Protein AF-0000000068118221 (afdb_homodimer)

InterPro domains:
  IPR002557 Chitin binding domain [PF01607] (29-78)
  IPR002557 Chitin binding domain [PF01607] (111-169)
  IPR002557 Chitin binding domain [PS50940] (22-83)
  IPR002557 Chitin binding domain [PS50940] (108-171)
  IPR002557 Chitin binding domain [SM00494] (23-83)
  IPR002557 Chitin binding domain [SM00494] (109-171)
  IPR036508 Chitin binding domain superfamily [SSF57625] (24-82)

Secondary structure (DSSP, 8-state):
------------PPP--TT-EEEEESEEEEE-SSBTTEEEEEEE-TTT--EEEEEEE-STT-EEETTTTEEE-GGG-S----SBPP------SS-TT-PPPPBPPTTTT--SSSEEEES-TT-SEESEEEEEEE-TTS-EEEEEEEPPTTEEEETTTTEEEEGGGGTTS-B-SS--TT-TTSPBPSSSB--/------------PPP--TT-EEEEESEEEEE-SSBTTEEEEEEE-TTT--EEEEEEE-STT-EEETTTTEEE-GGG-S----SBPP------SS-TT-PPPPBPPTTTT--SSSEEEES-TT-SEESEEEEEEE-TTS-EEEEEEEPPTTEEEETTTTEEEEGGGGTTSPBPSS--TT-TTSPBPSSSB--

Foldseek 3Di:
DPPPPPPPPCPDDDDDDPPDDDDDPQDFWDADPAAFQKIWHWYADPPPRDIFIAMAGEPDQFGADPVVRFTDRPVPDPDDDPHHHDDPPPPPPDDPPDFDHHYAYGPQFDDPDAAKAANHPVWQKEQKTWGWDADPVRDIGIAIAGEPPQWIQGRVVSATEGCVVVVPTGYDPHDCPPVPSHHYDDDRHDD/DDDPPPPPPPPDDDDDDPVDDDDDPQDFWDADPAAFQKIWHWYADPPPRDIFIAMAGEPDQFGADPVVRFTDRPVPDPDDDPHHHDDPPPPPPDDPPDFDHHYAYGPQFDDPDAAKAANHPVWQKEQKTWGWDADPVGDIGIAIAGEPPQWIQGRVVSATEGCVVVVPTGYDPHDCPPVPSHHYDDDRHDD

pLDDT: mean 81.64, std 17.5, range [23.5, 97.56]

Solvent-accessible surface area (backbone atoms only — not comparable to full-atom values): 22081 Å² total; per-residue (Å²): 136,87,80,75,81,75,69,77,73,78,69,83,69,76,88,67,58,93,84,31,43,72,42,64,34,51,34,50,75,36,59,38,76,53,25,31,22,28,30,28,33,21,46,60,39,88,71,76,61,42,48,29,42,36,60,37,30,38,47,96,77,14,26,51,35,62,93,73,44,32,45,36,53,62,88,74,44,88,68,75,67,90,42,43,73,70,65,81,69,79,72,67,82,80,50,95,77,62,68,71,76,40,68,46,59,56,75,25,58,62,55,91,57,76,45,61,41,61,31,47,79,90,31,42,24,27,46,46,29,24,42,18,40,65,43,98,87,65,45,73,39,37,38,67,30,23,34,47,90,71,26,22,27,28,61,87,79,54,33,19,32,48,44,83,79,52,71,86,48,49,58,55,87,64,73,69,77,87,50,78,44,44,50,66,45,82,74,62,54,62,126,137,88,85,75,81,77,71,75,72,79,70,82,69,75,88,67,57,94,84,30,43,72,42,64,34,49,34,49,72,36,58,37,77,54,26,31,22,26,31,28,34,22,47,60,40,89,73,76,61,42,48,28,41,38,61,35,29,37,46,96,77,15,25,50,36,63,93,73,43,30,43,36,52,62,87,76,43,89,67,74,67,90,44,43,74,70,67,81,66,79,74,66,80,82,49,94,77,63,68,70,76,41,68,45,60,57,74,23,59,63,56,91,55,76,44,62,43,63,33,47,78,89,30,42,24,27,47,45,26,22,42,18,40,66,43,98,87,66,45,74,38,38,41,68,30,23,34,47,91,71,27,22,27,29,62,85,80,54,31,20,33,47,43,83,79,52,69,86,48,49,59,54,89,63,74,69,76,87,50,78,46,43,51,67,45,82,74,62,52,61,125

Sequence (382 aa):
METSTEGNTDGNCPNTEDDQHLFVCPTSFRRHPKYCNIFYQCTEDDETHEIKIATFNCPNNTIYDESQTKCVEQDKTNIECDGEISSRRRLKHLSLNYKDPIIVTRDNQSCSSEGHMPFEKNSECSPAFLKCEKSKNGRLRGIVHQCPQNYVYWSISRRCERVERVRDCKRTTNNWNGRWEIPIDRHNVAWMETSTEGNTDGNCPNTEDDQHLFVCPTSFRRHPKYCNIFYQCTEDDETHEIKIATFNCPNNTIYDESQTKCVEQDKTNIECDGEISSRRRLKHLSLNYKDPIIVTRDNQSCSSEGHMPFEKNSECSPAFLKCEKSKNGRLRGIVHQCPQNYVYWSISRRCERVERVRDCKRTTNNWNGRWEIPIDRHNVAW

Structure (mmCIF, N/CA/C/O backbone):
data_AF-0000000068118221-model_v1
#
loop_
_entity.id
_entity.type
_entity.pdbx_description
1 polymer 'Chitin-binding type-2 domain-containing protein'
#
loop_
_atom_site.group_PDB
_atom_site.id
_atom_site.type_symbol
_atom_site.label_atom_id
_atom_site.label_alt_id
_atom_site.label_comp_id
_atom_site.label_asym_id
_atom_site.label_entity_id
_atom_site.label_seq_id
_atom_site.pdbx_PDB_ins_code
_atom_site.Cartn_x
_atom_site.Cartn_y
_atom_site.Cartn_z
_atom_site.occupancy
_atom_site.B_iso_or_equiv
_atom_site.auth_seq_id
_atom_site.auth_comp_id
_atom_site.auth_asym_id
_atom_site.auth_atom_id
_atom_site.pdbx_PDB_model_num
ATOM 1 N N . MET A 1 1 ? 34.844 7.039 30.438 1 23.5 1 MET A N 1
ATOM 2 C CA . MET A 1 1 ? 34.031 5.863 30.203 1 23.5 1 MET A CA 1
ATOM 3 C C . MET A 1 1 ? 33.25 5.984 28.891 1 23.5 1 MET A C 1
ATOM 5 O O . MET A 1 1 ? 32.312 6.754 28.781 1 23.5 1 MET A O 1
ATOM 9 N N . GLU A 1 2 ? 33.906 5.805 27.625 1 24.81 2 GLU A N 1
ATOM 10 C CA . GLU A 1 2 ? 33.594 6.191 26.25 1 24.81 2 GLU A CA 1
ATOM 11 C C . GLU A 1 2 ? 32.5 5.305 25.656 1 24.81 2 GLU A C 1
ATOM 13 O O . GLU A 1 2 ? 32.656 4.082 25.594 1 24.81 2 GLU A O 1
ATOM 18 N N . THR A 1 3 ? 31.141 5.574 25.922 1 25.41 3 THR A N 1
ATOM 19 C CA . THR A 1 3 ? 29.969 4.766 25.656 1 25.41 3 THR A CA 1
ATOM 20 C C . THR A 1 3 ? 29.766 4.562 24.156 1 25.41 3 THR A C 1
ATOM 22 O O . THR A 1 3 ? 29.531 5.52 23.422 1 25.41 3 THR A O 1
ATOM 25 N N . SER A 1 4 ? 30.469 3.605 23.547 1 25.72 4 SER A N 1
ATOM 26 C CA . SER A 1 4 ? 30.422 3.182 22.156 1 25.72 4 SER A CA 1
ATOM 27 C C . SER A 1 4 ? 29.031 2.711 21.766 1 25.72 4 SER A C 1
ATOM 29 O O . SER A 1 4 ? 28.562 1.681 22.25 1 25.72 4 SER A O 1
ATOM 31 N N . THR A 1 5 ? 28.047 3.617 21.562 1 26.52 5 THR A N 1
ATOM 32 C CA . THR A 1 5 ? 26.688 3.295 21.156 1 26.52 5 THR A CA 1
ATOM 33 C C . THR A 1 5 ? 26.672 2.469 19.875 1 26.52 5 THR A C 1
ATOM 35 O O . THR A 1 5 ? 27.047 2.965 18.812 1 26.52 5 THR A O 1
ATOM 38 N N . GLU A 1 6 ? 27 1.18 19.922 1 28.44 6 GLU A N 1
ATOM 39 C CA . GLU A 1 6 ? 27.078 0.139 18.891 1 28.44 6 GLU A CA 1
ATOM 40 C C . GLU A 1 6 ? 25.719 -0.083 18.234 1 28.44 6 GLU A C 1
ATOM 42 O O . GLU A 1 6 ? 25.078 -1.115 18.453 1 28.44 6 GLU A O 1
ATOM 47 N N . GLY A 1 7 ? 24.75 0.807 18.297 1 27.56 7 GLY A N 1
ATOM 48 C CA . GLY A 1 7 ? 23.422 0.307 17.938 1 27.56 7 GLY A CA 1
ATOM 49 C C . GLY A 1 7 ? 23.328 -0.114 16.484 1 27.56 7 GLY A C 1
ATOM 50 O O . GLY A 1 7 ? 22.25 -0.396 15.977 1 27.56 7 GLY A O 1
ATOM 51 N N . ASN A 1 8 ? 24.219 0.254 15.57 1 31.12 8 ASN A N 1
ATOM 52 C CA . ASN A 1 8 ? 23.875 0.129 14.156 1 31.12 8 ASN A CA 1
ATOM 53 C C . ASN A 1 8 ? 23.703 -1.331 13.75 1 31.12 8 ASN A C 1
ATOM 55 O O . ASN A 1 8 ? 24.688 -2.064 13.617 1 31.12 8 ASN A O 1
ATOM 59 N N . THR A 1 9 ? 22.953 -2.178 14.43 1 34.59 9 THR A N 1
ATOM 60 C CA . THR A 1 9 ? 22.844 -3.545 13.938 1 34.59 9 THR A CA 1
ATOM 61 C C . THR A 1 9 ? 22.781 -3.561 12.406 1 34.59 9 THR A C 1
ATOM 63 O O . THR A 1 9 ? 22.062 -2.768 11.805 1 34.59 9 THR A O 1
ATOM 66 N N . ASP A 1 10 ? 23.75 -3.775 11.648 1 39.59 10 ASP A N 1
ATOM 67 C CA . ASP A 1 10 ? 24.078 -4.004 10.242 1 39.59 10 ASP A CA 1
ATOM 68 C C . ASP A 1 10 ? 22.953 -4.734 9.523 1 39.59 10 ASP A C 1
ATOM 70 O O . ASP A 1 10 ? 22.953 -5.961 9.43 1 39.59 10 ASP A O 1
ATOM 74 N N . GLY A 1 11 ? 21.719 -4.777 9.883 1 49.69 11 GLY A N 1
ATOM 75 C CA . GLY A 1 11 ? 20.719 -5.582 9.203 1 49.69 11 GLY A CA 1
ATOM 76 C C . GLY A 1 11 ? 20.797 -5.488 7.688 1 49.69 11 GLY A C 1
ATOM 77 O O . GLY A 1 11 ? 21.406 -4.559 7.152 1 49.69 11 GLY A O 1
ATOM 78 N N . ASN A 1 12 ? 20.906 -6.66 6.855 1 66.38 12 ASN A N 1
ATOM 79 C CA . ASN A 1 12 ? 21.156 -6.855 5.43 1 66.38 12 ASN A CA 1
ATOM 80 C C . ASN A 1 12 ? 20.234 -5.984 4.578 1 66.38 12 ASN A C 1
ATOM 82 O O . ASN A 1 12 ? 19.016 -6.109 4.652 1 66.38 12 ASN A O 1
ATOM 86 N N . CYS A 1 13 ? 20.75 -4.809 4.281 1 85.81 13 CYS A N 1
ATOM 87 C CA . CYS A 1 13 ? 20.047 -3.992 3.295 1 85.81 13 CYS A CA 1
ATOM 88 C C . CYS A 1 13 ? 19.703 -4.809 2.059 1 85.81 13 CYS A C 1
ATOM 90 O O . CYS A 1 13 ? 20.578 -5.391 1.423 1 85.81 13 CYS A O 1
ATOM 92 N N . PRO A 1 14 ? 18.453 -4.809 1.865 1 90.5 14 PRO A N 1
ATOM 93 C CA . PRO A 1 14 ? 18.078 -5.594 0.687 1 90.5 14 PRO A CA 1
ATOM 94 C C . PRO A 1 14 ? 18.703 -5.066 -0.599 1 90.5 14 PRO A C 1
ATOM 96 O O . PRO A 1 14 ? 18.938 -3.859 -0.731 1 90.5 14 PRO A O 1
ATOM 99 N N . ASN A 1 15 ? 19.016 -6.008 -1.414 1 87.81 15 ASN A N 1
ATOM 100 C CA . ASN A 1 15 ? 19.516 -5.617 -2.725 1 87.81 15 ASN A CA 1
ATOM 101 C C . ASN A 1 15 ? 18.438 -4.961 -3.574 1 87.81 15 ASN A C 1
ATOM 103 O O . ASN A 1 15 ? 17.281 -5.395 -3.557 1 87.81 15 ASN A O 1
ATOM 107 N N . THR A 1 16 ? 18.828 -3.865 -4.219 1 90.38 16 THR A N 1
ATOM 108 C CA . THR A 1 16 ? 17.891 -3.18 -5.105 1 90.38 16 THR A CA 1
ATOM 109 C C . THR A 1 16 ? 18.484 -3.006 -6.496 1 90.38 16 THR A C 1
ATOM 111 O O . THR A 1 16 ? 19.703 -2.893 -6.641 1 90.38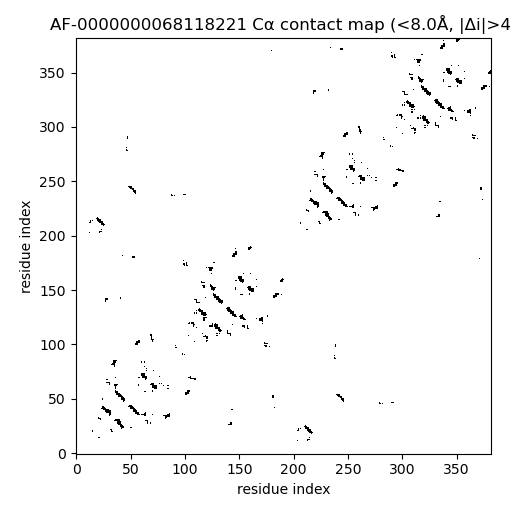 16 THR A O 1
ATOM 114 N N . GLU A 1 17 ? 17.625 -3.143 -7.477 1 87.88 17 GLU A N 1
ATOM 115 C CA . GLU A 1 17 ? 18 -2.709 -8.82 1 87.88 17 GLU A CA 1
ATOM 116 C C . GLU A 1 17 ? 17.922 -1.191 -8.953 1 87.88 17 GLU A C 1
ATOM 118 O O . GLU A 1 17 ? 17.406 -0.51 -8.055 1 87.88 17 GLU A O 1
ATOM 123 N N . ASP A 1 18 ? 18.359 -0.646 -10.078 1 84.38 18 ASP A N 1
ATOM 124 C CA . ASP A 1 18 ? 18.484 0.794 -10.289 1 84.38 18 ASP A CA 1
ATOM 125 C C . ASP A 1 18 ? 17.125 1.477 -10.18 1 84.38 18 ASP A C 1
ATOM 127 O O . ASP A 1 18 ? 17.031 2.627 -9.75 1 84.38 18 ASP A O 1
ATOM 131 N N . ASP A 1 19 ? 16.125 0.812 -10.578 1 86.81 19 ASP A N 1
ATOM 132 C CA . ASP A 1 19 ? 14.797 1.432 -10.602 1 86.81 19 ASP A CA 1
ATOM 133 C C . ASP A 1 19 ? 14.016 1.11 -9.336 1 86.81 19 ASP A C 1
ATOM 135 O O . ASP A 1 19 ? 12.836 1.45 -9.219 1 86.81 19 ASP A O 1
ATOM 139 N N . GLN A 1 20 ? 14.688 0.478 -8.414 1 91.69 20 GLN A N 1
ATOM 140 C CA . GLN A 1 20 ? 14.031 0.077 -7.176 1 91.69 20 GLN A CA 1
ATOM 141 C C . GLN A 1 20 ? 14.508 0.919 -5.996 1 91.69 20 GLN A C 1
ATOM 143 O O . GLN A 1 20 ? 15.656 1.366 -5.973 1 91.69 20 GLN A O 1
ATOM 148 N N . HIS A 1 21 ? 13.641 1.117 -5.082 1 93.38 21 HIS A N 1
ATOM 149 C CA . HIS A 1 21 ? 13.938 1.894 -3.885 1 93.38 21 HIS A CA 1
ATOM 150 C C . HIS A 1 21 ? 13.43 1.189 -2.631 1 93.38 21 HIS A C 1
ATOM 152 O O . HIS A 1 21 ? 12.625 0.265 -2.719 1 93.38 21 HIS A O 1
ATOM 158 N N . LEU A 1 22 ? 13.977 1.678 -1.515 1 95.75 22 LEU A N 1
ATOM 159 C CA . LEU A 1 22 ? 13.641 1.055 -0.238 1 95.75 22 LEU A CA 1
ATOM 160 C C . LEU A 1 22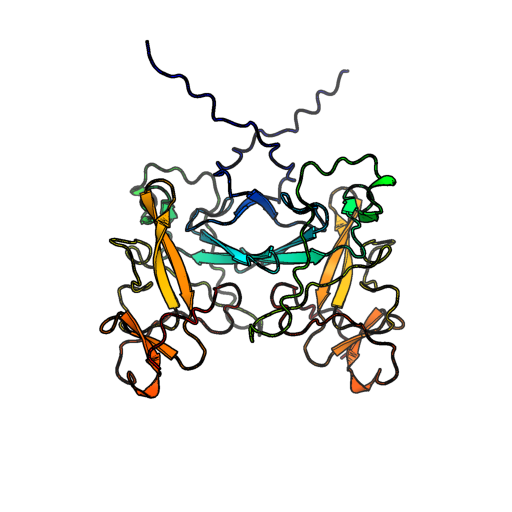 ? 12.672 1.923 0.552 1 95.75 22 LEU A C 1
ATOM 162 O O . LEU A 1 22 ? 12.852 3.139 0.642 1 95.75 22 LEU A O 1
ATOM 166 N N . PHE A 1 23 ? 11.68 1.291 1.09 1 96.38 23 PHE A N 1
ATOM 167 C CA . PHE A 1 23 ? 10.695 1.953 1.938 1 96.38 23 PHE A CA 1
ATOM 168 C C . PHE A 1 23 ? 10.695 1.346 3.336 1 96.38 23 PHE A C 1
ATOM 170 O O . PHE A 1 23 ? 10.797 0.127 3.49 1 96.38 23 PHE A O 1
ATOM 177 N N . VAL A 1 24 ? 10.609 2.23 4.301 1 96 24 VAL A N 1
ATOM 178 C CA . VAL A 1 24 ? 10.609 1.803 5.695 1 96 24 VAL A CA 1
ATOM 179 C C . VAL A 1 24 ? 9.172 1.592 6.168 1 96 24 VAL A C 1
ATOM 181 O O . VAL A 1 24 ? 8.312 2.451 5.961 1 96 24 VAL A O 1
ATOM 184 N N . CYS A 1 25 ? 8.977 0.413 6.824 1 96.06 25 CYS A N 1
ATOM 185 C CA . CYS A 1 25 ? 7.645 0.124 7.336 1 96.06 25 CYS A CA 1
ATOM 186 C C . CYS A 1 25 ? 7.715 -0.679 8.633 1 96.06 25 CYS A C 1
ATOM 188 O O . CYS A 1 25 ? 8.531 -1.597 8.75 1 96.06 25 CYS A O 1
ATOM 190 N N . PRO A 1 26 ? 6.855 -0.381 9.469 1 94.25 26 PRO A N 1
ATOM 191 C CA . PRO A 1 26 ? 5.957 0.772 9.547 1 94.25 26 PRO A CA 1
ATOM 192 C C . PRO A 1 26 ? 6.691 2.072 9.867 1 94.25 26 PRO A C 1
ATOM 194 O O . PRO A 1 26 ? 7.812 2.043 10.383 1 94.25 26 PRO A O 1
ATOM 197 N N . THR A 1 27 ? 6.082 3.215 9.43 1 93.88 27 THR A N 1
ATOM 198 C CA . THR A 1 27 ? 6.688 4.512 9.719 1 93.88 27 THR A CA 1
ATOM 199 C C . THR A 1 27 ? 5.676 5.637 9.531 1 93.88 27 THR A C 1
ATOM 201 O O . THR A 1 27 ? 4.734 5.504 8.742 1 93.88 27 THR A O 1
ATOM 204 N N . SER A 1 28 ? 5.918 6.676 10.398 1 93 28 SER A N 1
ATOM 205 C CA . SER A 1 28 ? 5.254 7.934 10.078 1 93 28 SER A CA 1
ATOM 206 C C . SER A 1 28 ? 5.902 8.602 8.875 1 93 28 SER A C 1
ATOM 208 O O . SER A 1 28 ? 6.621 7.957 8.102 1 93 28 SER A O 1
ATOM 210 N N . PHE A 1 29 ? 5.797 9.891 8.734 1 92.12 29 PHE A N 1
ATOM 211 C CA . PHE A 1 29 ? 6.141 10.625 7.523 1 92.12 29 PHE A CA 1
ATOM 212 C C . PHE A 1 29 ? 7.641 10.547 7.25 1 92.12 29 PHE A C 1
ATOM 214 O O . PHE A 1 29 ? 8.445 10.938 8.094 1 92.12 29 PHE A O 1
ATOM 221 N N . ARG A 1 30 ? 7.941 10.008 6.102 1 92.75 30 ARG A N 1
ATOM 222 C CA . ARG A 1 30 ? 9.305 9.969 5.578 1 92.75 30 ARG A CA 1
ATOM 223 C C . ARG A 1 30 ? 9.352 10.469 4.141 1 92.75 30 ARG A C 1
ATOM 225 O O . ARG A 1 30 ? 8.383 10.328 3.395 1 92.75 30 ARG A O 1
ATOM 232 N N . ARG A 1 31 ? 10.469 10.977 3.867 1 91.62 31 ARG A N 1
ATOM 233 C CA . ARG A 1 31 ? 10.625 11.445 2.492 1 91.62 31 ARG A CA 1
ATOM 234 C C . ARG A 1 31 ? 10.727 10.273 1.524 1 91.62 31 ARG A C 1
ATOM 236 O O . ARG A 1 31 ? 11.383 9.266 1.824 1 91.62 31 ARG A O 1
ATOM 243 N N . HIS A 1 32 ? 10.062 10.414 0.398 1 92.12 32 HIS A N 1
ATOM 244 C CA . HIS A 1 32 ? 10.203 9.422 -0.666 1 92.12 32 HIS A CA 1
ATOM 245 C C . HIS A 1 32 ? 11.656 9.305 -1.111 1 92.12 32 HIS A C 1
ATOM 247 O O . HIS A 1 32 ? 12.352 10.305 -1.256 1 92.12 32 HIS A O 1
ATOM 253 N N . PRO A 1 33 ? 12.117 8.141 -1.336 1 91 33 PRO A N 1
ATOM 254 C CA . PRO A 1 33 ? 13.531 7.934 -1.646 1 91 33 PRO A CA 1
ATOM 255 C C . PRO A 1 33 ? 13.93 8.539 -2.99 1 91 33 PRO A C 1
ATOM 257 O O . PRO A 1 33 ? 15.094 8.914 -3.18 1 91 33 PRO A O 1
ATOM 260 N N . LYS A 1 34 ? 13.047 8.633 -3.871 1 89.12 34 LYS A N 1
ATOM 261 C CA . LYS A 1 34 ? 13.367 9.102 -5.215 1 89.12 34 LYS A CA 1
ATOM 262 C C . LYS A 1 34 ? 12.93 10.555 -5.41 1 89.12 34 LYS A C 1
ATOM 264 O O . LYS A 1 34 ? 13.641 11.344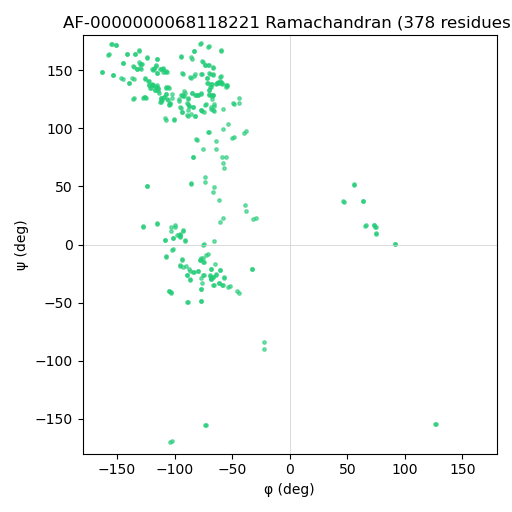 -6.035 1 89.12 34 LYS A O 1
ATOM 269 N N . TYR A 1 35 ? 11.781 10.852 -4.918 1 90.38 35 TYR A N 1
ATOM 270 C CA . TYR A 1 35 ? 11.188 12.164 -5.168 1 90.38 35 TYR A CA 1
ATOM 271 C C . TYR A 1 35 ? 11.188 13.016 -3.902 1 90.38 35 TYR A C 1
ATOM 273 O O . TYR A 1 35 ? 10.508 12.68 -2.928 1 90.38 35 TYR A O 1
ATOM 281 N N . CYS A 1 36 ? 11.711 14.18 -3.963 1 91.19 36 CYS A N 1
ATOM 282 C CA . CYS A 1 36 ? 11.938 15.016 -2.791 1 91.19 36 CYS A CA 1
ATOM 283 C C . CYS A 1 36 ? 10.648 15.719 -2.367 1 91.19 36 CYS A C 1
ATOM 285 O O . CYS A 1 36 ? 10.539 16.188 -1.233 1 91.19 36 CYS A O 1
ATOM 287 N N . ASN A 1 37 ? 9.773 15.836 -3.305 1 90.38 37 ASN A N 1
ATOM 288 C CA . ASN A 1 37 ? 8.539 16.547 -2.996 1 90.38 37 ASN A CA 1
ATOM 289 C C . ASN A 1 37 ? 7.422 15.578 -2.598 1 90.38 37 ASN A C 1
ATOM 291 O O . ASN A 1 37 ? 6.25 15.953 -2.57 1 90.38 37 ASN A O 1
ATOM 295 N N . ILE A 1 38 ? 7.742 14.344 -2.424 1 92.5 38 ILE A N 1
ATOM 296 C CA . ILE A 1 38 ? 6.793 13.32 -1.988 1 92.5 38 ILE A CA 1
ATOM 297 C C . ILE A 1 38 ? 7.246 12.734 -0.654 1 92.5 38 ILE A C 1
ATOM 299 O O . ILE A 1 38 ? 8.445 12.547 -0.424 1 92.5 38 ILE A O 1
ATOM 303 N N . PHE A 1 39 ? 6.32 12.562 0.179 1 92.81 39 PHE A N 1
ATOM 304 C CA . PHE A 1 39 ? 6.594 11.828 1.409 1 92.81 39 PHE A CA 1
ATOM 305 C C . PHE A 1 39 ? 5.539 10.75 1.643 1 92.81 39 PHE A C 1
ATOM 307 O O . PHE A 1 39 ? 4.539 10.688 0.922 1 92.81 39 PHE A O 1
ATOM 314 N N . TYR A 1 40 ? 5.875 9.883 2.572 1 95.31 40 TYR A N 1
ATOM 315 C CA . TYR A 1 40 ? 4.961 8.758 2.713 1 95.31 40 TYR A CA 1
ATOM 316 C C . TYR A 1 40 ? 4.84 8.328 4.172 1 95.31 40 TYR A C 1
ATOM 318 O O . TYR A 1 40 ? 5.699 8.656 4.992 1 95.31 40 TYR A O 1
ATOM 326 N N . GLN A 1 41 ? 3.777 7.723 4.465 1 95.69 41 GLN A N 1
ATOM 327 C CA . GLN A 1 41 ? 3.604 6.922 5.672 1 95.69 41 GLN A CA 1
ATOM 328 C C . GLN A 1 41 ? 3.369 5.453 5.332 1 95.69 41 GLN A C 1
ATOM 330 O O . GLN A 1 41 ? 2.896 5.133 4.242 1 95.69 41 GLN A O 1
ATOM 335 N N . CYS A 1 42 ? 3.715 4.59 6.262 1 96.88 42 CYS A N 1
ATOM 336 C CA . CYS A 1 42 ? 3.545 3.152 6.066 1 96.88 42 CYS A CA 1
ATOM 337 C C . CYS A 1 42 ? 2.969 2.5 7.316 1 96.88 42 CYS A C 1
ATOM 339 O O . CYS A 1 42 ? 3.496 2.682 8.414 1 96.88 42 CYS A O 1
ATOM 341 N N . THR A 1 43 ? 1.884 1.808 7.098 1 95.19 43 THR A N 1
ATOM 342 C CA . THR A 1 43 ? 1.259 1.115 8.219 1 95.19 43 THR A CA 1
ATOM 343 C C . THR A 1 43 ? 1.221 -0.39 7.973 1 95.19 43 THR A C 1
ATOM 345 O O . THR A 1 43 ? 1.26 -0.837 6.824 1 95.19 43 THR A O 1
ATOM 348 N N . GLU A 1 44 ? 1.261 -1.113 9 1 92 44 GLU A N 1
ATOM 349 C CA . GLU A 1 44 ? 1.158 -2.568 8.961 1 92 44 GLU A CA 1
ATOM 350 C C . GLU A 1 44 ? 0.028 -3.066 9.859 1 92 44 GLU A C 1
ATOM 352 O O . GLU A 1 44 ? -0.059 -2.684 11.023 1 92 44 GLU A O 1
ATOM 357 N N . ASP A 1 45 ? -0.824 -3.867 9.164 1 88.69 45 ASP A N 1
ATOM 358 C CA . ASP A 1 45 ? -1.874 -4.484 9.969 1 88.69 45 ASP A CA 1
ATOM 359 C C . ASP A 1 45 ? -1.298 -5.551 10.898 1 88.69 45 ASP A C 1
ATOM 361 O O . ASP A 1 45 ? -0.601 -6.461 10.453 1 88.69 45 ASP A O 1
ATOM 365 N N . ASP A 1 46 ? -1.623 -5.477 12.18 1 83.06 46 ASP A N 1
ATOM 366 C CA . ASP A 1 46 ? -1.027 -6.363 13.172 1 83.06 46 ASP A CA 1
ATOM 367 C C . ASP A 1 46 ? -1.495 -7.805 12.977 1 83.06 46 ASP A C 1
ATOM 369 O O . ASP A 1 46 ? -0.779 -8.742 13.32 1 83.06 46 ASP A O 1
ATOM 373 N N . GLU A 1 47 ? -2.666 -7.953 12.469 1 81 47 GLU A N 1
ATOM 374 C CA . GLU A 1 47 ? -3.238 -9.289 12.344 1 81 47 GLU A CA 1
ATOM 375 C C . GLU A 1 47 ? -2.852 -9.93 11.016 1 81 47 GLU A C 1
ATOM 377 O O . GLU A 1 47 ? -2.363 -11.062 10.984 1 81 47 GLU A O 1
ATOM 382 N N . THR A 1 48 ? -3.016 -9.258 9.969 1 81.12 48 THR A N 1
ATOM 383 C CA . THR A 1 48 ? -2.812 -9.82 8.641 1 81.12 48 THR A CA 1
ATOM 384 C C . THR A 1 48 ? -1.408 -9.508 8.133 1 81.12 48 THR A C 1
ATOM 386 O O . THR A 1 48 ? -0.95 -10.109 7.152 1 81.12 48 THR A O 1
ATOM 389 N N . HIS A 1 49 ? -0.718 -8.484 8.758 1 87.31 49 HIS A N 1
ATOM 390 C CA . HIS A 1 49 ? 0.614 -8.016 8.391 1 87.31 49 HIS A CA 1
ATOM 391 C C . HIS A 1 49 ? 0.612 -7.379 7 1 87.31 49 HIS A C 1
ATOM 393 O O . HIS A 1 49 ? 1.669 -7.215 6.387 1 87.31 49 HIS A O 1
ATOM 399 N N . GLU A 1 50 ? -0.638 -7.074 6.57 1 88.75 50 GLU A N 1
ATOM 400 C CA . GLU A 1 50 ? -0.762 -6.301 5.336 1 88.75 50 GLU A CA 1
ATOM 401 C C . GLU A 1 50 ? -0.123 -4.922 5.48 1 88.75 50 GLU A C 1
ATOM 403 O O . GLU A 1 50 ? -0.276 -4.266 6.512 1 88.75 50 GLU A O 1
ATOM 408 N N . ILE A 1 51 ? 0.547 -4.547 4.43 1 93 51 ILE A N 1
ATOM 409 C CA . ILE A 1 51 ? 1.266 -3.277 4.43 1 93 51 ILE A CA 1
ATOM 410 C C . ILE A 1 51 ? 0.534 -2.271 3.545 1 93 51 ILE A C 1
ATOM 412 O O . ILE A 1 51 ? 0.066 -2.615 2.457 1 93 51 ILE A O 1
ATOM 416 N N . LYS A 1 52 ? 0.405 -1.056 4.062 1 93.88 52 LYS A N 1
ATOM 417 C CA . LYS A 1 52 ? -0.183 0.033 3.287 1 93.88 52 LYS A CA 1
ATOM 418 C C . LYS A 1 52 ? 0.732 1.254 3.273 1 93.88 52 LYS A C 1
ATOM 420 O O . LYS A 1 52 ? 1.162 1.727 4.328 1 93.88 52 LYS A O 1
ATOM 425 N N . ILE A 1 53 ? 1.041 1.709 2.107 1 95.94 53 ILE A N 1
ATOM 426 C CA . ILE A 1 53 ? 1.835 2.924 1.967 1 95.94 53 ILE A CA 1
ATOM 427 C C . ILE A 1 53 ? 0.977 4.035 1.367 1 95.94 53 ILE A C 1
ATOM 429 O O . ILE A 1 53 ? 0.359 3.854 0.315 1 95.94 53 ILE A O 1
ATOM 433 N N . ALA A 1 54 ? 0.886 5.09 2.045 1 95 54 ALA A N 1
ATOM 434 C CA . ALA A 1 54 ? 0.21 6.285 1.542 1 95 54 ALA A CA 1
ATOM 435 C C . ALA A 1 54 ? 1.216 7.375 1.188 1 95 54 ALA A C 1
ATOM 437 O O . ALA A 1 54 ? 2.076 7.723 2.002 1 95 54 ALA A O 1
ATOM 438 N N . THR A 1 55 ? 1.097 7.918 -0.015 1 93.69 55 THR A N 1
ATOM 439 C CA . THR A 1 55 ? 2.004 8.977 -0.448 1 93.69 55 THR A CA 1
ATOM 440 C C . THR A 1 55 ? 1.294 10.328 -0.467 1 93.69 55 THR A C 1
ATOM 442 O O . THR A 1 55 ? 0.089 10.398 -0.716 1 93.69 55 THR A O 1
ATOM 445 N N . PHE A 1 56 ? 2.076 11.328 -0.202 1 91.88 56 PHE A N 1
ATOM 446 C CA . PHE A 1 56 ? 1.612 12.711 -0.144 1 91.88 56 PHE A CA 1
ATOM 447 C C . PHE A 1 56 ? 2.537 13.625 -0.938 1 91.88 56 PHE A C 1
ATOM 449 O O . PHE A 1 56 ? 3.744 13.383 -1.011 1 91.88 56 PHE A O 1
ATOM 456 N N . ASN A 1 57 ? 1.948 14.68 -1.434 1 90.31 57 ASN A N 1
ATOM 457 C CA . ASN A 1 57 ? 2.719 15.609 -2.256 1 90.31 57 ASN A CA 1
ATOM 458 C C . ASN A 1 57 ? 2.822 16.984 -1.604 1 90.31 57 ASN A C 1
ATOM 460 O O . ASN A 1 57 ? 1.842 17.484 -1.055 1 90.31 57 ASN A O 1
ATOM 464 N N . CYS A 1 58 ? 4.051 17.5 -1.656 1 89.12 58 CYS A N 1
ATOM 465 C CA . CYS A 1 58 ? 4.242 18.891 -1.259 1 89.12 58 CYS A CA 1
ATOM 466 C C . CYS A 1 58 ? 3.764 19.828 -2.352 1 89.12 58 CYS A C 1
ATOM 468 O O . CYS A 1 58 ? 3.938 19.562 -3.541 1 89.12 58 CYS A O 1
ATOM 470 N N . PRO A 1 59 ? 3.254 20.953 -1.881 1 83.69 59 PRO A N 1
ATOM 471 C CA . PRO A 1 59 ? 2.756 21.922 -2.857 1 83.69 59 PRO A CA 1
ATOM 472 C C . PRO A 1 59 ? 3.863 22.797 -3.434 1 83.69 59 PRO A C 1
ATOM 474 O O . PRO A 1 59 ? 4.949 22.891 -2.857 1 83.69 59 PRO A O 1
ATOM 477 N N . ASN A 1 60 ? 3.5 23.5 -4.543 1 79.38 60 ASN A N 1
ATOM 478 C CA . ASN A 1 60 ? 4.195 24.656 -5.102 1 79.38 60 ASN A CA 1
ATOM 479 C C . ASN A 1 60 ? 5.699 24.406 -5.195 1 79.38 60 ASN A C 1
ATOM 481 O O . ASN A 1 60 ? 6.496 25.281 -4.855 1 79.38 60 ASN A O 1
ATOM 485 N N . ASN A 1 61 ? 6.172 23.219 -5.5 1 78.56 61 ASN A N 1
ATOM 486 C CA . ASN A 1 61 ? 7.57 22.875 -5.727 1 78.56 61 ASN A CA 1
ATOM 487 C C . ASN A 1 61 ? 8.359 22.844 -4.422 1 78.56 61 ASN A C 1
ATOM 489 O O . ASN A 1 61 ? 9.57 23.062 -4.418 1 78.56 61 ASN A O 1
ATOM 493 N N . THR A 1 62 ? 7.668 22.781 -3.406 1 86.88 62 THR A N 1
ATOM 494 C CA . THR A 1 62 ? 8.344 22.578 -2.127 1 86.88 62 THR A CA 1
ATOM 495 C C . THR A 1 62 ? 8.789 21.125 -1.966 1 86.88 62 THR A C 1
ATOM 497 O O . THR A 1 62 ? 8.344 20.25 -2.715 1 86.88 62 THR A O 1
ATOM 500 N N . ILE A 1 63 ? 9.742 21 -1.119 1 88.69 63 ILE A N 1
ATOM 501 C CA . ILE A 1 63 ? 10.266 19.656 -0.844 1 88.69 63 ILE A CA 1
ATOM 502 C C . ILE A 1 63 ? 9.984 19.297 0.611 1 88.69 63 ILE A C 1
ATOM 504 O O . ILE A 1 63 ? 9.781 20.172 1.453 1 88.69 63 ILE A O 1
ATOM 508 N N . TYR A 1 64 ? 10.016 18.062 0.827 1 89.88 64 TYR A N 1
ATOM 509 C CA . TYR A 1 64 ? 9.711 17.594 2.176 1 89.88 64 TYR A CA 1
ATOM 510 C C . TYR A 1 64 ? 10.969 17.547 3.033 1 89.88 64 TYR A C 1
ATOM 512 O O . TYR A 1 64 ? 11.961 16.906 2.662 1 89.88 64 TYR A O 1
ATOM 520 N N . ASP A 1 65 ? 10.867 18.203 4.121 1 87.06 65 ASP A N 1
ATOM 521 C CA . ASP A 1 65 ? 11.93 18.172 5.121 1 87.06 65 ASP A CA 1
ATOM 522 C C . ASP A 1 65 ? 11.594 17.219 6.262 1 87.06 65 ASP A C 1
ATOM 524 O O . ASP A 1 65 ? 10.789 17.547 7.133 1 87.06 65 ASP A O 1
ATOM 528 N N . GLU A 1 66 ? 12.234 16.156 6.328 1 84.38 66 GLU A N 1
ATOM 529 C CA . GLU A 1 66 ? 11.945 15.117 7.309 1 84.38 66 GLU A CA 1
ATOM 530 C C . GLU A 1 66 ? 12.25 15.594 8.727 1 84.38 66 GLU A C 1
ATOM 532 O O . GLU A 1 66 ? 11.57 15.211 9.68 1 84.38 66 GLU A O 1
ATOM 537 N N . SER A 1 67 ? 13.297 16.422 8.898 1 81.44 67 SER A N 1
ATOM 538 C CA . SER A 1 67 ? 13.711 16.875 10.227 1 81.44 67 SER A CA 1
ATOM 539 C C . SER A 1 67 ? 12.68 17.828 10.82 1 81.44 67 SER A C 1
ATOM 541 O O . SER A 1 67 ? 12.477 17.844 12.039 1 81.44 67 SER A O 1
ATOM 543 N N . GLN A 1 68 ? 11.984 18.484 9.977 1 80.88 68 GLN A N 1
ATOM 544 C CA . GLN A 1 68 ? 11 19.453 10.453 1 80.88 68 GLN A CA 1
ATOM 545 C C . GLN A 1 68 ? 9.578 18.938 10.258 1 80.88 68 GLN A C 1
ATOM 547 O O . GLN A 1 68 ? 8.617 19.547 10.719 1 80.88 68 GLN A O 1
ATOM 552 N N . THR A 1 69 ? 9.484 17.875 9.539 1 83.44 69 THR A N 1
ATOM 553 C CA . THR A 1 69 ? 8.195 17.266 9.227 1 83.44 69 THR A CA 1
ATOM 554 C C . THR A 1 69 ? 7.27 18.281 8.562 1 83.44 69 THR A C 1
ATOM 556 O O . THR A 1 69 ? 6.133 18.469 9 1 83.44 69 THR A O 1
ATOM 559 N N . LYS A 1 70 ? 7.777 18.906 7.531 1 85.69 70 LYS A N 1
ATOM 560 C CA . LYS A 1 70 ? 6.992 19.875 6.773 1 85.69 70 LYS A CA 1
ATOM 561 C C . LYS A 1 70 ? 7.547 20.047 5.363 1 85.69 70 LYS A C 1
ATOM 563 O O . LYS A 1 70 ? 8.695 19.688 5.09 1 85.69 70 LYS A O 1
ATOM 568 N N . CYS A 1 71 ? 6.715 20.609 4.582 1 87.88 71 CYS A N 1
ATOM 569 C CA . CYS A 1 71 ? 7.16 21.016 3.252 1 87.88 71 CYS A CA 1
ATOM 570 C C . CYS A 1 71 ? 7.812 22.391 3.287 1 87.88 71 CYS A C 1
ATOM 572 O O . CYS A 1 71 ? 7.27 23.328 3.875 1 87.88 71 CYS A O 1
ATOM 574 N N . VAL A 1 72 ? 9 22.453 2.672 1 86.31 72 VAL A N 1
ATOM 575 C CA . VAL A 1 72 ? 9.75 23.703 2.707 1 86.31 72 VAL A CA 1
ATOM 576 C C . VAL A 1 72 ? 10.203 24.078 1.296 1 86.31 72 VAL A C 1
ATOM 578 O O . VAL A 1 72 ? 10.328 23.219 0.428 1 86.31 72 VAL A O 1
ATOM 581 N N . GLU A 1 73 ? 10.406 25.391 1.207 1 84.94 73 GLU A N 1
ATOM 582 C CA . GLU A 1 73 ? 10.969 25.844 -0.063 1 84.94 73 GLU A CA 1
ATOM 583 C C . GLU A 1 73 ? 12.406 25.344 -0.24 1 84.94 73 GLU A C 1
ATOM 585 O O . GLU A 1 73 ? 13.172 25.297 0.723 1 84.94 73 GLU A O 1
ATOM 590 N N . GLN A 1 74 ? 12.711 24.906 -1.428 1 77.62 74 GLN A N 1
ATOM 591 C CA . GLN A 1 74 ? 14.016 24.312 -1.7 1 77.62 74 GLN A CA 1
ATOM 592 C C . GL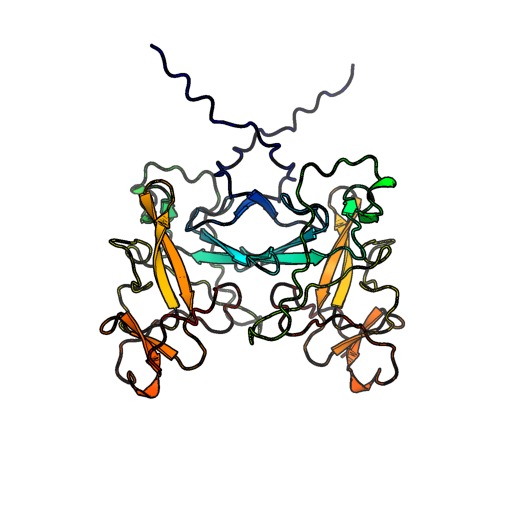N A 1 74 ? 15.141 25.25 -1.263 1 77.62 74 GLN A C 1
ATOM 594 O O . GLN A 1 74 ? 16.188 24.781 -0.8 1 77.62 74 GLN A O 1
ATOM 599 N N . ASP A 1 75 ? 14.945 26.422 -1.431 1 72.5 75 ASP A N 1
ATOM 600 C CA . ASP A 1 75 ? 16 27.391 -1.116 1 72.5 75 ASP A CA 1
ATOM 601 C C . ASP A 1 75 ? 16.125 27.594 0.392 1 72.5 75 ASP A C 1
ATOM 603 O O . ASP A 1 75 ? 17.109 28.141 0.87 1 72.5 75 ASP A O 1
ATOM 607 N N . LYS A 1 76 ? 15.227 27.125 1.104 1 66.31 76 LYS A N 1
ATOM 608 C CA . LYS A 1 76 ? 15.219 27.359 2.545 1 66.31 76 LYS A CA 1
ATOM 609 C C . LYS A 1 76 ? 15.719 26.141 3.307 1 66.31 76 LYS A C 1
ATOM 611 O O . LYS A 1 76 ? 15.625 26.078 4.535 1 66.31 76 LYS A O 1
ATOM 616 N N . THR A 1 77 ? 15.961 25.125 2.637 1 64.56 77 THR A N 1
ATOM 617 C CA . THR A 1 77 ? 16.438 23.969 3.377 1 64.56 77 THR A CA 1
ATOM 618 C C . THR A 1 77 ? 17.859 23.625 2.977 1 64.56 77 THR A C 1
ATOM 620 O O . THR A 1 77 ? 18.297 23.922 1.858 1 64.56 77 THR A O 1
ATOM 623 N N . ASN A 1 78 ? 18.609 23.328 3.986 1 62.66 78 ASN A N 1
ATOM 624 C CA . ASN A 1 78 ? 19.953 22.812 3.781 1 62.66 78 ASN A CA 1
ATOM 625 C C . ASN A 1 78 ? 19.938 21.375 3.287 1 62.66 78 ASN A C 1
ATOM 627 O O . ASN A 1 78 ? 20.984 20.812 2.969 1 62.66 78 ASN A O 1
ATOM 631 N N . ILE A 1 79 ? 18.719 20.891 3.352 1 61.75 79 ILE A N 1
ATOM 632 C CA . ILE A 1 79 ? 18.703 19.484 2.961 1 61.75 79 ILE A CA 1
ATOM 633 C C . ILE A 1 79 ? 18.672 19.375 1.439 1 61.75 79 ILE A C 1
ATOM 635 O O . ILE A 1 79 ? 17.812 19.984 0.784 1 61.75 79 ILE A O 1
ATOM 639 N N . GLU A 1 80 ? 19.781 18.922 0.98 1 64.69 80 GLU A N 1
ATOM 640 C CA . GLU A 1 80 ? 19.891 18.703 -0.46 1 64.69 80 GLU A CA 1
ATOM 641 C C . GLU A 1 80 ? 19 17.547 -0.921 1 64.69 80 GLU A C 1
ATOM 643 O O . GLU A 1 80 ? 18.938 16.516 -0.257 1 64.69 80 GLU A O 1
ATOM 648 N N . CYS A 1 81 ? 18.078 17.875 -1.765 1 70.75 81 CYS A N 1
ATOM 649 C CA . CYS A 1 81 ? 17.359 16.828 -2.471 1 70.75 81 CYS A CA 1
ATOM 650 C C . CYS A 1 81 ? 18.25 16.141 -3.502 1 70.75 81 CYS A C 1
ATOM 652 O O . CYS A 1 81 ? 18.656 16.781 -4.48 1 70.75 81 CYS A O 1
ATOM 654 N N . ASP A 1 82 ? 18.812 14.969 -3.035 1 66.44 82 ASP A N 1
ATOM 655 C CA . ASP A 1 82 ? 19.578 14.195 -4 1 66.44 82 ASP A CA 1
ATOM 656 C C . ASP A 1 82 ? 18.656 13.477 -4.984 1 66.44 82 ASP A C 1
ATOM 658 O O . ASP A 1 82 ? 19.125 12.891 -5.969 1 66.44 82 ASP A O 1
ATOM 662 N N . GLY A 1 83 ? 17.344 13.703 -4.777 1 68.31 83 GLY A N 1
ATOM 663 C CA . GLY A 1 83 ? 16.406 13.039 -5.664 1 68.31 83 GLY A CA 1
ATOM 664 C C . GLY A 1 83 ? 15.812 13.969 -6.707 1 68.31 83 GLY A C 1
ATOM 665 O O . GLY A 1 83 ? 16.422 14.984 -7.066 1 68.31 83 GLY A O 1
ATOM 666 N N . GLU A 1 84 ? 14.75 13.344 -7.391 1 76.88 84 GLU A N 1
ATOM 667 C CA . GLU A 1 84 ? 14.031 14.102 -8.406 1 76.88 84 GLU A CA 1
ATOM 668 C C . GLU A 1 84 ? 12.812 14.797 -7.809 1 76.88 84 GLU A C 1
ATOM 670 O O . GLU A 1 84 ? 12.344 14.43 -6.727 1 76.88 84 GLU A O 1
ATOM 675 N N . ILE A 1 85 ? 12.523 15.961 -8.352 1 74.88 85 ILE A N 1
ATOM 676 C CA . ILE A 1 85 ? 11.234 16.562 -8.047 1 74.88 85 ILE A CA 1
ATOM 677 C C . ILE A 1 85 ? 10.164 15.984 -8.977 1 74.88 85 ILE A C 1
ATOM 679 O O . ILE A 1 85 ? 10.32 16.016 -10.195 1 74.88 85 ILE A O 1
ATOM 683 N N . SER A 1 86 ? 9.211 15.344 -8.305 1 76.69 86 SER A N 1
ATOM 684 C CA . SER A 1 86 ? 8.148 14.758 -9.117 1 76.69 86 SER A CA 1
ATOM 685 C C . SER A 1 86 ? 7.305 15.836 -9.789 1 76.69 86 SER A C 1
ATOM 687 O O . SER A 1 86 ? 6.934 16.828 -9.148 1 76.69 86 SER A O 1
ATOM 689 N N . SER A 1 87 ? 7.207 15.727 -11.078 1 68.38 87 SER A N 1
ATOM 690 C CA . SER A 1 87 ? 6.336 16.672 -11.789 1 68.38 87 SER A CA 1
ATOM 691 C C . SER A 1 87 ? 4.895 16.172 -11.805 1 68.38 87 SER A C 1
ATOM 693 O O . SER A 1 87 ? 4.645 14.977 -11.977 1 68.38 87 SER A O 1
ATOM 695 N N . ARG A 1 88 ? 4.012 16.938 -11.062 1 57.16 88 ARG A N 1
ATOM 696 C CA . ARG A 1 88 ? 2.598 16.578 -11.172 1 57.16 88 ARG A CA 1
ATOM 697 C C . ARG A 1 88 ? 2.139 16.625 -12.625 1 57.16 88 ARG A C 1
ATOM 699 O O . ARG A 1 88 ? 2.109 17.688 -13.242 1 57.16 88 ARG A O 1
ATOM 706 N N . ARG A 1 89 ? 2.672 15.727 -13.531 1 50.69 89 ARG A N 1
ATOM 707 C CA . ARG A 1 89 ? 2.066 15.867 -14.852 1 50.69 89 ARG A CA 1
ATOM 708 C C . ARG A 1 89 ? 0.545 15.773 -14.766 1 50.69 89 ARG A C 1
ATOM 710 O O . ARG A 1 89 ? 0.008 14.867 -14.125 1 50.69 89 ARG A O 1
ATOM 717 N N . ARG A 1 90 ? -0.155 16.875 -14.852 1 46.12 90 ARG A N 1
ATOM 718 C CA . ARG A 1 90 ? -1.592 17.109 -14.945 1 46.12 90 ARG A CA 1
ATOM 719 C C . ARG A 1 90 ? -2.266 16.047 -15.812 1 46.12 90 ARG A C 1
ATOM 721 O O . ARG A 1 90 ? -2.658 16.328 -16.953 1 46.12 90 ARG A O 1
ATOM 728 N N . LEU A 1 91 ? -1.804 14.914 -15.898 1 45.5 91 LEU A N 1
ATOM 729 C CA . LEU A 1 91 ? -2.676 14.148 -16.781 1 45.5 91 LEU A CA 1
ATOM 730 C C . LEU A 1 91 ? -3.982 13.797 -16.094 1 45.5 91 LEU A C 1
ATOM 732 O O . LEU A 1 91 ? -4.02 12.883 -15.258 1 45.5 91 LEU A O 1
ATOM 736 N N . LYS A 1 92 ? -4.77 14.844 -15.508 1 47.44 92 LYS A N 1
ATOM 737 C CA . LYS A 1 92 ? -6.129 14.719 -14.992 1 47.44 92 LYS A CA 1
ATOM 738 C C . LYS A 1 92 ? -6.844 13.516 -15.602 1 47.44 92 LYS A C 1
ATOM 740 O O . LYS A 1 92 ? -7.461 12.719 -14.891 1 47.44 92 LYS A O 1
ATOM 745 N N . HIS A 1 93 ? -7.43 13.75 -16.859 1 46.56 93 HIS A N 1
ATOM 746 C CA . HIS A 1 93 ? -8.703 13.391 -17.469 1 46.56 93 HIS A CA 1
ATOM 747 C C . HIS A 1 93 ? -8.711 11.938 -17.906 1 46.56 93 HIS A C 1
ATOM 749 O O . HIS A 1 93 ? -9.758 11.398 -18.281 1 46.56 93 HIS A O 1
ATOM 755 N N . LEU A 1 94 ? -7.637 11.336 -18.25 1 46.25 94 LEU A N 1
ATOM 756 C CA . LEU A 1 94 ? -7.957 10.242 -19.156 1 46.25 94 LEU A CA 1
ATOM 757 C C . LEU A 1 94 ? -8.141 8.938 -18.375 1 46.25 94 LEU A C 1
ATOM 759 O O . LEU A 1 94 ? -8.641 7.953 -18.922 1 46.25 94 LEU A O 1
ATOM 763 N N . SER A 1 95 ? -7.594 8.875 -17.109 1 50.78 95 SER A N 1
ATOM 764 C CA . SER A 1 95 ? -7.727 7.516 -16.578 1 50.78 95 SER A CA 1
ATOM 765 C C . SER A 1 95 ? -8.766 7.453 -15.469 1 50.78 95 SER A C 1
ATOM 767 O O . SER A 1 95 ? -8.812 8.328 -14.602 1 50.78 95 SER A O 1
ATOM 769 N N . LEU A 1 96 ? -9.844 6.898 -15.664 1 52.66 96 LEU A N 1
ATOM 770 C CA . LEU A 1 96 ? -10.938 6.617 -14.734 1 52.66 96 LEU A CA 1
ATOM 771 C C . LEU A 1 96 ? -10.398 6.336 -13.336 1 52.66 96 LEU A C 1
ATOM 773 O O . LEU A 1 96 ? -11.07 6.609 -12.344 1 52.66 96 LEU A O 1
ATOM 777 N N . ASN A 1 97 ? -9.141 5.961 -13.219 1 56.38 97 ASN A N 1
ATOM 778 C CA . ASN A 1 97 ? -8.68 5.52 -11.906 1 56.38 97 ASN A CA 1
ATOM 779 C C . ASN A 1 97 ? -7.617 6.457 -11.344 1 56.38 97 ASN A C 1
ATOM 781 O O . ASN A 1 97 ? -6.895 6.094 -10.414 1 56.38 97 ASN A O 1
ATOM 785 N N . TYR A 1 98 ? -7.633 7.641 -11.945 1 60.5 98 TYR A N 1
ATOM 786 C CA . TYR A 1 98 ? -6.633 8.586 -11.461 1 60.5 98 TYR A CA 1
ATOM 787 C C . TYR A 1 98 ? -7.035 9.172 -10.117 1 60.5 98 TYR A C 1
ATOM 789 O O . TYR A 1 98 ? -8.133 9.711 -9.969 1 60.5 98 TYR A O 1
ATOM 797 N N . LYS A 1 99 ? -6.203 8.82 -9.148 1 68.94 99 LYS A N 1
ATOM 798 C CA . LYS A 1 99 ? -6.406 9.453 -7.848 1 68.94 99 LYS A CA 1
ATOM 799 C C . LYS A 1 99 ? -5.496 10.664 -7.684 1 68.94 99 LYS A C 1
ATOM 801 O O . LYS A 1 99 ? -4.277 10.562 -7.84 1 68.94 99 LYS A O 1
ATOM 806 N N . ASP A 1 100 ? -6.16 11.875 -7.52 1 73.88 100 ASP A N 1
ATOM 807 C CA . ASP A 1 100 ? -5.398 13.102 -7.289 1 73.88 100 ASP A CA 1
ATOM 808 C C . ASP A 1 100 ? -4.461 12.953 -6.094 1 73.88 100 ASP A C 1
ATOM 810 O O . ASP A 1 100 ? -4.832 12.359 -5.074 1 73.88 100 ASP A O 1
ATOM 814 N N . PRO A 1 101 ? -3.248 13.43 -6.277 1 78.06 101 PRO A N 1
ATOM 815 C CA . PRO A 1 101 ? -2.348 13.414 -5.125 1 78.06 101 PRO A CA 1
ATOM 816 C C . PRO A 1 101 ? -2.857 14.266 -3.965 1 78.06 101 PRO A C 1
ATOM 818 O O . PRO A 1 101 ? -3.506 15.297 -4.188 1 78.06 101 PRO A O 1
ATOM 821 N N . ILE A 1 102 ? -2.701 13.789 -2.811 1 80.69 102 ILE A N 1
ATOM 822 C CA . ILE A 1 102 ? -2.996 14.586 -1.624 1 80.69 102 ILE A CA 1
ATOM 823 C C . ILE A 1 102 ? -1.918 15.648 -1.431 1 80.69 102 ILE A C 1
ATOM 825 O O . ILE A 1 102 ? -0.736 15.32 -1.288 1 80.69 102 ILE A O 1
ATOM 829 N N . ILE A 1 103 ? -2.377 16.891 -1.443 1 79.44 103 ILE A N 1
ATOM 830 C CA . ILE A 1 103 ? -1.451 18 -1.305 1 79.44 103 ILE A CA 1
ATOM 831 C C . ILE A 1 103 ? -1.408 18.453 0.151 1 79.44 103 ILE A C 1
ATOM 833 O O . ILE A 1 103 ? -2.451 18.719 0.761 1 79.44 103 ILE A O 1
ATOM 837 N N . VAL A 1 104 ? -0.219 18.438 0.592 1 81.75 104 VAL A N 1
ATOM 838 C CA . VAL A 1 104 ? -0.052 18.828 1.99 1 81.75 104 VAL A CA 1
ATOM 839 C C . VAL A 1 104 ? 0.466 20.25 2.074 1 81.75 104 VAL A C 1
ATOM 841 O O . VAL A 1 104 ? 1.407 20.625 1.368 1 81.75 104 VAL A O 1
ATOM 844 N N . THR A 1 105 ? -0.308 21.031 2.844 1 73.75 105 THR A N 1
ATOM 845 C CA . THR A 1 105 ? 0.145 22.406 3.037 1 73.75 105 THR A CA 1
ATOM 846 C C . THR A 1 105 ? 1.154 22.484 4.18 1 73.75 105 THR A C 1
ATOM 848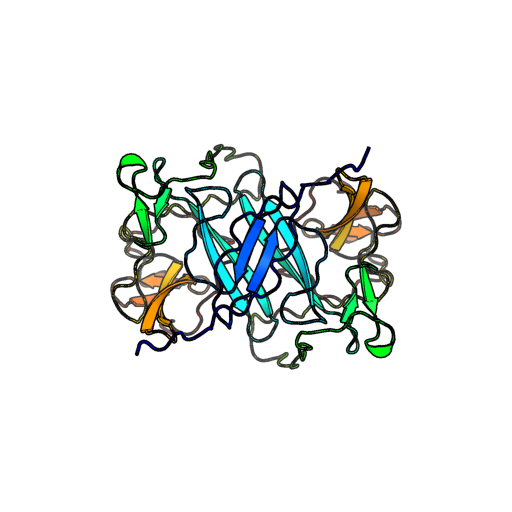 O O . THR A 1 105 ? 1.28 21.547 4.969 1 73.75 105 THR A O 1
ATOM 851 N N . ARG A 1 106 ? 1.968 23.453 4.316 1 65 106 ARG A N 1
ATOM 852 C CA . ARG A 1 106 ? 3.141 23.672 5.156 1 65 106 ARG A CA 1
ATOM 853 C C . ARG A 1 106 ? 2.889 23.203 6.586 1 65 106 ARG A C 1
ATOM 855 O O . ARG A 1 106 ? 3.752 22.578 7.199 1 65 106 ARG A O 1
ATOM 862 N N . ASP A 1 107 ? 1.784 23.406 7.23 1 61.72 107 ASP A N 1
ATOM 863 C CA . ASP A 1 107 ? 1.633 23.172 8.664 1 61.72 107 ASP A CA 1
ATOM 864 C C . ASP A 1 107 ? 0.879 21.875 8.93 1 61.72 107 ASP A C 1
ATOM 866 O O . ASP A 1 107 ? 0.726 21.469 10.086 1 61.72 107 ASP A O 1
ATOM 870 N N . ASN A 1 108 ? 0.707 20.969 7.973 1 60.41 108 ASN A N 1
ATOM 871 C CA . ASN A 1 108 ? -0.348 19.969 8.102 1 60.41 108 ASN A CA 1
ATOM 872 C C . ASN A 1 108 ? 0.198 18.641 8.625 1 60.41 108 ASN A C 1
ATOM 874 O O . ASN A 1 108 ? -0.561 17.812 9.117 1 60.41 108 ASN A O 1
ATOM 878 N N . GLN A 1 109 ? 1.462 18.641 9.039 1 64.06 109 GLN A N 1
ATOM 879 C CA . GLN A 1 109 ? 1.92 17.266 9.289 1 64.06 109 GLN A CA 1
ATOM 880 C C . GLN A 1 109 ? 2.521 17.141 10.68 1 64.06 109 GLN A C 1
ATOM 882 O O . GLN A 1 109 ? 2.961 16.062 11.078 1 64.06 109 GLN A O 1
ATOM 887 N N . SER A 1 110 ? 2.174 18.203 11.43 1 76.25 110 SER A N 1
ATOM 888 C CA . SER A 1 110 ? 2.949 18.156 12.664 1 76.25 110 SER A CA 1
ATOM 889 C C . SER A 1 110 ? 2.047 17.938 13.875 1 76.25 110 SER A C 1
ATOM 891 O O . SER A 1 110 ? 0.945 18.484 13.938 1 76.25 110 SER A O 1
ATOM 893 N N . CYS A 1 111 ? 2.525 17.062 14.664 1 84.94 111 CYS A N 1
ATOM 894 C CA . CYS A 1 111 ? 1.889 16.812 15.953 1 84.94 111 CYS A CA 1
ATOM 895 C C . CYS A 1 111 ? 2.439 17.75 17.031 1 84.94 111 CYS A C 1
ATOM 897 O O . CYS A 1 111 ? 3.652 17.828 17.219 1 84.94 111 CYS A O 1
ATOM 899 N N . SER A 1 112 ? 1.586 18.562 17.625 1 82.06 112 SER A N 1
ATOM 900 C CA . SER A 1 112 ? 1.989 19.406 18.734 1 82.06 112 SER A CA 1
ATOM 901 C C . SER A 1 112 ? 1.826 18.703 20.078 1 82.06 112 SER A C 1
ATOM 903 O O . SER A 1 112 ? 2.502 19.031 21.047 1 82.06 112 SER A O 1
ATOM 905 N N . SER A 1 113 ? 0.925 17.781 20.109 1 87.94 113 SER A N 1
ATOM 906 C CA . SER A 1 113 ? 0.637 16.969 21.297 1 87.94 113 SER A CA 1
ATOM 907 C C . SER A 1 113 ? 0.027 15.633 20.906 1 87.94 113 SER A C 1
ATOM 909 O O . SER A 1 113 ? -0.245 15.383 19.734 1 87.94 113 SER A O 1
ATOM 911 N N . GLU A 1 114 ? -0.095 14.812 21.938 1 92.31 114 GLU A N 1
ATOM 912 C CA . GLU A 1 114 ? -0.769 13.539 21.703 1 92.31 114 GLU A CA 1
ATOM 913 C C . GLU A 1 114 ? -2.262 13.742 21.453 1 92.31 114 GLU A C 1
ATOM 915 O O . GLU A 1 114 ? -2.863 14.664 22 1 92.31 114 GLU A O 1
ATOM 920 N N . GLY A 1 115 ? -2.793 12.844 20.609 1 93.56 115 GLY A N 1
ATOM 921 C CA . GLY A 1 115 ? -4.219 12.914 20.328 1 93.56 115 GLY A CA 1
ATOM 922 C C . GLY A 1 115 ? -4.523 12.992 18.844 1 93.56 115 GLY A C 1
ATOM 923 O O . GLY A 1 115 ? -3.816 12.398 18.031 1 93.56 115 GLY A O 1
ATOM 924 N N . HIS A 1 116 ? -5.672 13.578 18.578 1 94.25 116 HIS A N 1
ATOM 925 C CA . HIS A 1 116 ? -6.137 13.695 17.203 1 94.25 116 HIS A CA 1
ATOM 926 C C . HIS A 1 116 ? -6.129 15.141 16.734 1 94.25 116 HIS A C 1
ATOM 928 O O . HIS A 1 116 ? -6.664 16.016 17.422 1 94.25 116 HIS A O 1
ATOM 934 N N . MET A 1 117 ? -5.477 15.391 15.633 1 91.31 117 MET A N 1
ATOM 935 C CA . MET A 1 117 ? -5.328 16.75 15.109 1 91.31 117 MET A CA 1
ATOM 936 C C . MET A 1 117 ? -5.746 16.812 13.648 1 91.31 117 MET A C 1
ATOM 938 O O . MET A 1 117 ? -5.73 15.805 12.945 1 91.31 117 MET A O 1
ATOM 942 N N . PRO A 1 118 ? -6.148 18.016 13.211 1 91 118 PRO A N 1
ATOM 943 C CA . PRO A 1 118 ? -6.449 18.141 11.781 1 91 118 PRO A CA 1
ATOM 944 C C . PRO A 1 118 ? -5.23 17.906 10.898 1 91 118 PRO A C 1
ATOM 946 O O . PRO A 1 118 ? -4.117 18.312 11.242 1 91 118 PRO A O 1
ATOM 949 N N . PHE A 1 119 ? -5.457 17.219 9.852 1 89.56 119 PHE A N 1
ATOM 950 C CA . PHE A 1 119 ? -4.391 17.016 8.875 1 89.56 119 PHE A CA 1
ATOM 951 C C . PHE A 1 119 ? -4.188 18.266 8.031 1 89.56 119 PHE A C 1
ATOM 953 O O . PHE A 1 119 ? -3.051 18.625 7.711 1 89.56 119 PHE A O 1
ATOM 960 N N . GLU A 1 120 ? -5.301 18.859 7.746 1 84.19 120 GLU A N 1
ATOM 961 C CA . GLU A 1 120 ? -5.273 20.109 6.996 1 84.19 120 GLU A CA 1
ATOM 962 C C . GLU A 1 120 ? -5.602 21.297 7.898 1 84.19 120 GLU A C 1
ATOM 964 O O . GLU A 1 120 ? -6.711 21.391 8.43 1 84.19 120 GLU A O 1
ATOM 969 N N . LYS A 1 121 ? -4.719 22.25 7.91 1 76.94 121 LYS A N 1
ATOM 970 C CA . LYS A 1 121 ? -4.906 23.375 8.828 1 76.94 121 LYS A CA 1
ATOM 971 C C . LYS A 1 121 ? -6.012 24.312 8.336 1 76.94 121 LYS A C 1
ATOM 973 O O . LYS A 1 121 ? -6.676 24.969 9.141 1 76.94 121 LYS A O 1
ATOM 978 N N . ASN A 1 122 ? -6.227 24.328 7.07 1 79.56 122 ASN A N 1
ATOM 979 C CA . ASN A 1 122 ? -7.191 25.266 6.523 1 79.56 122 ASN A CA 1
ATOM 980 C C . ASN A 1 122 ? -8.586 24.656 6.414 1 79.56 122 ASN A C 1
ATOM 982 O O . ASN A 1 122 ? -9.477 25.234 5.801 1 79.56 122 ASN A O 1
ATOM 986 N N . SER A 1 123 ? -8.797 23.531 6.996 1 86.62 123 SER A N 1
ATOM 987 C CA . SER A 1 123 ? -10.094 22.875 6.973 1 86.62 123 SER A CA 1
ATOM 988 C C . SER A 1 123 ? -10.625 22.641 8.383 1 86.62 123 SER A C 1
ATOM 990 O O . SER A 1 123 ? -9.852 22.391 9.305 1 86.62 123 SER A O 1
ATOM 992 N N . GLU A 1 124 ? -11.945 22.859 8.445 1 91.31 124 GLU A N 1
ATOM 993 C CA . GLU A 1 124 ? -12.609 22.578 9.711 1 91.31 124 GLU A CA 1
ATOM 994 C C . GLU A 1 124 ? -13.031 21.125 9.805 1 91.31 124 GLU A C 1
ATOM 996 O O . GLU A 1 124 ? -13.141 20.562 10.898 1 91.31 124 GLU A O 1
ATOM 1001 N N . CYS A 1 125 ? -13.32 20.594 8.641 1 94.19 125 CYS A N 1
ATOM 1002 C CA . CYS A 1 125 ? -13.719 19.188 8.617 1 94.19 125 CYS A CA 1
ATOM 1003 C C . CYS A 1 125 ? -13.102 18.469 7.422 1 94.19 125 CYS A C 1
ATOM 1005 O O . CYS A 1 125 ? -12.961 19.047 6.344 1 94.19 125 CYS A O 1
ATOM 1007 N N . SER A 1 126 ? -12.656 17.266 7.641 1 94.19 126 SER A N 1
ATOM 1008 C CA . SER A 1 126 ? -12.023 16.438 6.621 1 94.19 126 SER A CA 1
ATOM 1009 C C . SER A 1 126 ? -12.188 14.953 6.941 1 94.19 126 SER A C 1
ATOM 1011 O O . SER A 1 126 ? -12.234 14.562 8.109 1 94.19 126 SER A O 1
ATOM 1013 N N . PRO A 1 127 ? -12.328 14.156 5.922 1 95.25 127 PRO A N 1
ATOM 1014 C CA . PRO A 1 127 ? -12.375 12.719 6.188 1 95.25 127 PRO A CA 1
ATOM 1015 C C . PRO A 1 127 ? -11.109 12.195 6.855 1 95.25 127 PRO A C 1
ATOM 1017 O O . PRO A 1 127 ? -11.133 11.164 7.527 1 95.25 127 PRO A O 1
ATOM 1020 N N . ALA A 1 128 ? -10.047 12.953 6.688 1 95.19 128 ALA A N 1
ATOM 1021 C CA . ALA A 1 128 ? -8.766 12.5 7.215 1 95.19 128 ALA A CA 1
ATOM 1022 C C . ALA A 1 128 ? -8.297 13.383 8.367 1 95.19 128 ALA A C 1
ATOM 1024 O O . ALA A 1 128 ? -8.641 14.57 8.422 1 95.19 128 ALA A O 1
ATOM 1025 N N . PHE A 1 129 ? -7.559 12.789 9.242 1 94.5 129 PHE A N 1
ATOM 1026 C CA . PHE A 1 129 ? -6.992 13.5 10.383 1 94.5 129 PHE A CA 1
ATOM 1027 C C . PHE A 1 129 ? -5.684 12.852 10.828 1 94.5 129 PHE A C 1
ATOM 1029 O O . PHE A 1 129 ? -5.301 11.797 10.312 1 94.5 129 PHE A O 1
ATOM 1036 N N . LEU A 1 130 ? -5.066 13.539 11.711 1 93.81 130 LEU A N 1
ATOM 1037 C CA . LEU A 1 130 ? -3.771 13.078 12.203 1 93.81 130 LEU A CA 1
ATOM 1038 C C . LEU A 1 130 ? -3.906 12.461 13.586 1 93.81 130 LEU A C 1
ATOM 1040 O O . LEU A 1 130 ? -4.453 13.086 14.5 1 93.81 130 LEU A O 1
ATOM 1044 N N . LYS A 1 131 ? -3.51 11.25 13.648 1 94.69 131 LYS A N 1
ATOM 1045 C CA . LYS A 1 131 ? -3.385 10.609 14.953 1 94.69 131 LYS A CA 1
ATOM 1046 C C . LYS A 1 131 ? -1.964 10.734 15.492 1 94.69 131 LYS A C 1
ATOM 1048 O O . LYS A 1 131 ? -1.03 10.148 14.938 1 94.69 131 LYS A O 1
ATOM 1053 N N . CYS A 1 132 ? -1.873 11.477 16.578 1 93.88 132 CYS A N 1
ATOM 1054 C CA . CYS A 1 132 ? -0.568 11.797 17.141 1 93.88 132 CYS A CA 1
ATOM 1055 C C . CYS A 1 132 ? -0.303 10.977 18.391 1 93.88 132 CYS A C 1
ATOM 1057 O O . CYS A 1 132 ? -1.086 11.016 19.344 1 93.88 132 CYS A O 1
ATOM 1059 N N . GLU A 1 133 ? 0.757 10.242 18.297 1 90.62 133 GLU A N 1
ATOM 1060 C CA . GLU A 1 133 ? 1.133 9.406 19.438 1 90.62 133 GLU A CA 1
ATOM 1061 C C . GLU A 1 133 ? 2.633 9.492 19.719 1 90.62 133 GLU A C 1
ATOM 1063 O O . GLU A 1 133 ? 3.416 9.812 18.812 1 90.62 133 GLU A O 1
ATOM 1068 N N . LYS A 1 134 ? 2.963 9.266 20.969 1 87.25 134 LYS A N 1
ATOM 1069 C CA . LYS A 1 134 ? 4.375 9.266 21.344 1 87.25 134 LYS A CA 1
ATOM 1070 C C . LYS A 1 134 ? 5.027 7.922 21.016 1 87.25 134 LYS A C 1
ATOM 1072 O O . LYS A 1 134 ? 4.461 6.867 21.312 1 87.25 134 LYS A O 1
ATOM 1077 N N . SER A 1 135 ? 6.105 8.039 20.328 1 78.06 135 SER A N 1
ATOM 1078 C CA . SER A 1 135 ? 6.883 6.832 20.078 1 78.06 135 SER A CA 1
ATOM 1079 C C . SER A 1 135 ? 7.559 6.328 21.344 1 78.06 135 SER A C 1
ATOM 1081 O O . SER A 1 135 ? 7.504 6.984 22.391 1 78.06 135 SER A O 1
ATOM 1083 N N . LYS A 1 136 ? 8.125 5.109 21.219 1 76.25 136 LYS A N 1
ATOM 1084 C CA . LYS A 1 136 ? 8.844 4.535 22.359 1 76.25 136 LYS A CA 1
ATOM 1085 C C . LYS A 1 136 ? 9.969 5.457 22.812 1 76.25 136 LYS A C 1
ATOM 1087 O O . LYS A 1 136 ? 10.305 5.492 24 1 76.25 136 LYS A O 1
ATOM 1092 N N . ASN A 1 137 ? 10.531 6.254 21.938 1 77.56 137 ASN A N 1
ATOM 1093 C CA . ASN A 1 137 ? 11.633 7.156 22.25 1 77.56 137 ASN A CA 1
ATOM 1094 C C . ASN A 1 137 ? 11.133 8.531 22.688 1 77.56 137 ASN A C 1
ATOM 1096 O O . ASN A 1 137 ? 11.914 9.477 22.797 1 77.56 137 ASN A O 1
ATOM 1100 N N . GLY A 1 138 ? 9.867 8.672 22.781 1 78.12 138 GLY A N 1
ATOM 1101 C CA . GLY A 1 138 ? 9.273 9.891 23.312 1 78.12 138 GLY A CA 1
ATOM 1102 C C . GLY A 1 138 ? 8.969 10.922 22.234 1 78.12 138 GLY A C 1
ATOM 1103 O O . GLY A 1 138 ? 8.508 12.023 22.547 1 78.12 138 GLY A O 1
ATOM 1104 N N . ARG A 1 139 ? 9.25 10.602 21.109 1 78.5 139 ARG A N 1
ATOM 1105 C CA . ARG A 1 139 ? 8.977 11.547 20.016 1 78.5 139 ARG A CA 1
ATOM 1106 C C . ARG A 1 139 ? 7.543 11.398 19.516 1 78.5 139 ARG A C 1
ATOM 1108 O O . ARG A 1 139 ? 7.012 10.289 19.469 1 78.5 139 ARG A O 1
ATOM 1115 N N . LEU A 1 140 ? 6.984 12.57 19.172 1 86.88 140 LEU A N 1
ATOM 1116 C CA . LEU A 1 140 ? 5.621 12.562 18.656 1 86.88 140 LEU A CA 1
ATOM 1117 C C . LEU A 1 140 ? 5.594 12.156 17.188 1 86.88 140 LEU A C 1
ATOM 1119 O O . LEU A 1 140 ? 6.387 12.656 16.391 1 86.88 140 LEU A O 1
ATOM 1123 N N . ARG A 1 141 ? 4.777 11.242 16.969 1 85.94 141 ARG A N 1
ATOM 1124 C CA . ARG A 1 141 ? 4.586 10.789 15.594 1 85.94 141 ARG A CA 1
ATOM 1125 C C . ARG A 1 141 ? 3.129 10.922 15.172 1 85.94 141 ARG A C 1
ATOM 1127 O O . ARG A 1 141 ? 2.221 10.633 15.953 1 85.94 141 ARG A O 1
ATOM 1134 N N . GLY A 1 142 ? 3 11.398 13.977 1 91.56 142 GLY A N 1
ATOM 1135 C CA . GLY A 1 142 ? 1.654 11.523 13.445 1 91.56 142 GLY A CA 1
ATOM 1136 C C . GLY A 1 142 ? 1.393 10.609 12.266 1 91.56 142 GLY A C 1
ATOM 1137 O O . GLY A 1 142 ? 2.221 10.5 11.352 1 91.56 142 GLY A O 1
ATOM 1138 N N . ILE A 1 143 ? 0.288 9.938 12.359 1 94.25 143 ILE A N 1
ATOM 1139 C CA . ILE A 1 143 ? -0.151 9.086 11.258 1 94.25 143 ILE A CA 1
ATOM 1140 C C . ILE A 1 143 ? -1.524 9.539 10.766 1 94.25 143 ILE A C 1
ATOM 1142 O O . ILE A 1 143 ? -2.43 9.773 11.57 1 94.25 143 ILE A O 1
ATOM 1146 N N . VAL A 1 144 ? -1.616 9.602 9.477 1 95.5 144 VAL A N 1
ATOM 1147 C CA . VAL A 1 144 ? -2.887 10.016 8.898 1 95.5 144 VAL A CA 1
ATOM 1148 C C . VAL A 1 144 ? -3.887 8.867 8.953 1 95.5 144 VAL A C 1
ATOM 1150 O O . VAL A 1 144 ? -3.562 7.734 8.578 1 95.5 144 VAL A O 1
ATOM 1153 N N . HIS A 1 145 ? -5.031 9.148 9.438 1 96.12 145 HIS A N 1
ATOM 1154 C CA . HIS A 1 145 ? -6.164 8.227 9.484 1 96.12 145 HIS A CA 1
ATOM 1155 C C . HIS A 1 145 ? -7.387 8.828 8.805 1 96.12 145 HIS A C 1
ATOM 1157 O O . HIS A 1 145 ? -7.445 10.039 8.57 1 96.12 145 HIS A O 1
ATOM 1163 N N . GLN A 1 146 ? -8.289 7.906 8.461 1 96.38 146 GLN A N 1
ATOM 1164 C CA . GLN A 1 146 ? -9.57 8.359 7.926 1 96.38 146 GLN A CA 1
ATOM 1165 C C . GLN A 1 146 ? -10.719 7.984 8.852 1 96.38 146 GLN A C 1
ATOM 1167 O O . GLN A 1 146 ? -10.68 6.945 9.516 1 96.38 146 GLN A O 1
ATOM 1172 N N . CYS A 1 147 ? -11.672 8.852 8.82 1 96.56 147 CYS A N 1
ATOM 1173 C CA . CYS A 1 147 ? -12.938 8.523 9.469 1 96.56 147 CYS A CA 1
ATOM 1174 C C . CYS A 1 147 ? -13.719 7.496 8.648 1 96.56 147 CYS A C 1
ATOM 1176 O O . CYS A 1 147 ? -13.492 7.355 7.449 1 96.56 147 CYS A O 1
ATOM 1178 N N . PRO A 1 148 ? -14.594 6.734 9.352 1 95.38 148 PRO A N 1
ATOM 1179 C CA . PRO A 1 148 ? -15.453 5.824 8.594 1 95.38 148 PRO A CA 1
ATOM 1180 C C . PRO A 1 148 ? -16.344 6.555 7.586 1 95.38 148 PRO A C 1
ATOM 1182 O O . PRO A 1 148 ? -16.453 7.785 7.633 1 95.38 148 PRO A O 1
ATOM 1185 N N . GLN A 1 149 ? -16.891 5.738 6.738 1 93 149 GLN A N 1
ATOM 1186 C CA . GLN A 1 149 ? -17.766 6.309 5.715 1 93 149 GLN A CA 1
ATOM 1187 C C . GLN A 1 149 ? -18.859 7.156 6.34 1 93 149 GLN A C 1
ATOM 1189 O O . GLN A 1 149 ? -19.422 6.785 7.375 1 93 149 GLN A O 1
ATOM 1194 N N . ASN A 1 150 ? -19.125 8.305 5.758 1 94.25 150 ASN A N 1
ATOM 1195 C CA . ASN A 1 150 ? -20.172 9.242 6.133 1 94.25 150 ASN A CA 1
ATOM 1196 C C . ASN A 1 150 ? -19.812 10.008 7.406 1 94.25 150 ASN A C 1
ATOM 1198 O O . ASN A 1 150 ? -20.672 10.641 8.016 1 94.25 150 ASN A O 1
ATOM 1202 N N . TYR A 1 151 ? -18.641 9.859 7.809 1 96.12 151 TYR A N 1
ATOM 1203 C CA . TYR A 1 151 ? -18.125 10.641 8.922 1 96.12 151 TYR A CA 1
ATOM 1204 C C . TYR A 1 151 ? -16.953 11.523 8.469 1 96.12 151 TYR A C 1
ATOM 1206 O O . TYR A 1 151 ? -16.25 11.195 7.516 1 96.12 151 TYR A O 1
ATOM 1214 N N . VAL A 1 152 ? -16.844 12.625 9.164 1 96.69 152 VAL A N 1
ATOM 1215 C CA . VAL A 1 152 ? -15.711 13.508 8.938 1 96.69 152 VAL A CA 1
ATOM 1216 C C . VAL A 1 152 ? -15.133 13.969 10.273 1 96.69 152 VAL A C 1
ATOM 1218 O O . VAL A 1 152 ? -15.867 14.117 11.25 1 96.69 152 VAL A O 1
ATOM 1221 N N . TYR A 1 153 ? -13.836 14.07 10.281 1 96.38 153 TYR A N 1
ATOM 1222 C CA . TYR A 1 153 ? -13.18 14.641 11.453 1 96.38 153 TYR A CA 1
ATOM 1223 C C . TYR A 1 153 ? -13.531 16.109 11.609 1 96.38 153 TYR A C 1
ATOM 1225 O O . TYR A 1 153 ? -13.383 16.891 10.664 1 96.38 153 TYR A O 1
ATOM 1233 N N . TRP A 1 154 ? -13.945 16.484 12.727 1 96.06 154 TRP A N 1
ATOM 1234 C CA . TRP A 1 154 ? -14.281 17.875 13.023 1 96.06 154 TRP A CA 1
ATOM 1235 C C . TRP A 1 154 ? -13.289 18.484 14.008 1 96.06 154 TRP A C 1
ATOM 1237 O O . TRP A 1 154 ? -13.117 17.969 15.125 1 96.06 154 TRP A O 1
ATOM 1247 N N . SER A 1 155 ? -12.664 19.594 13.656 1 92.19 155 SER A N 1
ATOM 1248 C CA . SER A 1 155 ? -11.562 20.172 14.414 1 92.19 155 SER A CA 1
ATOM 1249 C C . SER A 1 155 ? -12.031 20.703 15.758 1 92.19 155 SER A C 1
ATOM 1251 O O . SER A 1 155 ? -11.242 20.859 16.688 1 92.19 155 SER A O 1
ATOM 1253 N N . ILE A 1 156 ? -13.305 20.984 15.898 1 92.44 156 ILE A N 1
ATOM 1254 C CA . ILE A 1 156 ? -13.852 21.531 17.125 1 92.44 156 ILE A CA 1
ATOM 1255 C C . ILE A 1 156 ? -14 20.422 18.172 1 92.44 156 ILE A C 1
ATOM 1257 O O . ILE A 1 156 ? -13.508 20.547 19.297 1 92.44 156 ILE A O 1
ATOM 1261 N N . SER A 1 157 ? -14.578 19.312 17.828 1 94 157 SER A N 1
ATOM 1262 C CA . SER A 1 157 ? -14.789 18.203 18.766 1 94 157 SER A CA 1
ATOM 1263 C C . SER A 1 157 ? -13.57 17.297 18.812 1 94 157 SER A C 1
ATOM 1265 O O . SER A 1 157 ? -13.43 16.484 19.734 1 94 157 SER A O 1
ATOM 1267 N N . ARG A 1 158 ? -12.766 17.312 17.781 1 93.81 158 ARG A N 1
ATOM 1268 C CA . ARG A 1 158 ? -11.594 16.453 17.625 1 93.81 158 ARG A CA 1
ATOM 1269 C C . ARG A 1 158 ? -11.984 14.992 17.547 1 93.81 158 ARG A C 1
ATOM 1271 O O . ARG A 1 158 ? -11.312 14.133 18.125 1 93.81 158 ARG A O 1
ATOM 1278 N N . ARG A 1 159 ? -13.117 14.797 16.875 1 96.06 159 ARG A N 1
ATOM 1279 C CA . ARG A 1 159 ? -13.648 13.453 16.656 1 96.06 159 ARG A CA 1
ATOM 1280 C C . ARG A 1 159 ? -14.25 13.336 15.258 1 96.06 159 ARG A C 1
ATOM 1282 O O . ARG A 1 159 ? -14.445 14.336 14.57 1 96.06 159 ARG A O 1
ATOM 1289 N N . CYS A 1 160 ? -14.445 12.062 14.875 1 97.56 160 CYS A N 1
ATOM 1290 C CA . CYS A 1 160 ? -15.219 11.805 13.664 1 97.56 160 CYS A CA 1
ATOM 1291 C C . CYS A 1 160 ? -16.703 11.969 13.93 1 97.56 160 CYS A C 1
ATOM 1293 O O . CYS A 1 160 ? -17.312 11.164 14.648 1 97.56 160 CYS A O 1
ATOM 1295 N N . GLU A 1 161 ? -17.266 12.961 13.258 1 97.06 161 GLU A N 1
ATOM 1296 C CA . GLU A 1 161 ? -18.688 13.273 13.383 1 97.06 161 GLU A CA 1
ATOM 1297 C C . GLU A 1 161 ? -19.453 12.914 12.102 1 97.06 161 GLU A C 1
ATOM 1299 O O . GLU A 1 161 ? -18.875 12.953 11.008 1 97.06 161 GLU A O 1
ATOM 1304 N N . ARG A 1 162 ? -20.688 12.609 12.336 1 96.06 162 ARG A N 1
ATOM 1305 C CA . ARG A 1 162 ? -21.5 12.383 11.148 1 96.06 162 ARG A CA 1
ATOM 1306 C C . ARG A 1 162 ? -21.547 13.633 10.266 1 96.06 162 ARG A C 1
ATOM 1308 O O . ARG A 1 162 ? -21.625 14.75 10.766 1 96.06 162 ARG A O 1
ATOM 1315 N N . VAL A 1 163 ? -21.5 13.391 9.008 1 95.19 163 VAL A N 1
ATOM 1316 C CA . VAL A 1 163 ? -21.453 14.508 8.07 1 95.19 163 VAL A CA 1
ATOM 1317 C C . VAL A 1 163 ? -22.688 15.398 8.266 1 95.19 163 VAL A C 1
ATOM 1319 O O . VAL A 1 163 ? -22.594 16.625 8.148 1 95.19 163 VAL A O 1
ATOM 1322 N N . GLU A 1 164 ? -23.734 14.82 8.578 1 93.81 164 GLU A N 1
ATOM 1323 C CA . GLU A 1 164 ? -25 15.547 8.742 1 93.81 164 GLU A CA 1
ATOM 1324 C C . GLU A 1 164 ? -24.922 16.531 9.906 1 93.81 164 GLU A C 1
ATOM 1326 O O . GLU A 1 164 ? -25.625 17.531 9.922 1 93.81 164 GLU A O 1
ATOM 1331 N N . ARG A 1 165 ? -24.141 16.312 10.82 1 92.81 165 ARG A N 1
ATOM 1332 C CA . ARG A 1 165 ? -24.016 17.141 12.016 1 92.81 165 ARG A CA 1
ATOM 1333 C C . ARG A 1 165 ? -23.125 18.344 11.766 1 92.81 165 ARG A C 1
ATOM 1335 O O . ARG A 1 165 ? -23.156 19.328 12.516 1 92.81 165 ARG A O 1
ATOM 1342 N N . VAL A 1 166 ? -22.25 18.234 10.789 1 93.62 166 VAL A N 1
ATOM 1343 C CA . VAL A 1 166 ? -21.297 19.297 10.523 1 93.62 166 VAL A CA 1
ATOM 1344 C C . VAL A 1 166 ? -21.422 19.766 9.07 1 93.62 166 VAL A C 1
ATOM 1346 O O . VAL A 1 166 ? -20.422 19.891 8.359 1 93.62 166 VAL A O 1
ATOM 1349 N N . ARG A 1 167 ? -22.578 20.047 8.672 1 88.88 167 ARG A N 1
ATOM 1350 C CA . ARG A 1 167 ? -22.875 20.344 7.273 1 88.88 167 ARG A CA 1
ATOM 1351 C C . ARG A 1 167 ? -22.234 21.672 6.844 1 88.88 167 ARG A C 1
ATOM 1353 O O . ARG A 1 167 ? -21.812 21.812 5.695 1 88.88 167 ARG A O 1
ATOM 1360 N N . ASP A 1 168 ? -22.047 22.594 7.75 1 90.56 168 ASP A N 1
ATOM 1361 C CA . ASP A 1 168 ? -21.594 23.938 7.391 1 90.56 168 ASP A CA 1
ATOM 1362 C C . ASP A 1 168 ? -20.094 24.109 7.629 1 90.56 168 ASP A C 1
ATOM 1364 O O . ASP A 1 168 ? -19.562 25.219 7.531 1 90.56 168 ASP A O 1
ATOM 1368 N N . CYS A 1 169 ? -19.406 23.031 7.77 1 92.31 169 CYS A N 1
ATOM 1369 C CA . CYS A 1 169 ? -17.984 23.156 8.078 1 92.31 169 CYS A CA 1
ATOM 1370 C C . CYS A 1 169 ? -17.172 23.375 6.809 1 92.31 169 CYS A C 1
ATOM 1372 O O . CYS A 1 169 ? -17.547 22.906 5.73 1 92.31 169 CYS A O 1
ATOM 1374 N N . LYS A 1 170 ? -16.109 24.156 6.887 1 93 170 LYS A N 1
ATOM 1375 C CA . LYS A 1 170 ? -15.188 24.328 5.77 1 93 170 LYS A CA 1
ATOM 1376 C C . LYS A 1 170 ? -14.461 23.031 5.441 1 93 170 LYS A C 1
ATOM 1378 O O . LYS A 1 170 ? -13.555 22.609 6.168 1 93 170 LYS A O 1
ATOM 1383 N N . ARG A 1 171 ? -14.727 22.531 4.289 1 90 171 ARG A N 1
ATOM 1384 C CA . ARG A 1 171 ? -14.266 21.188 3.959 1 90 171 ARG A CA 1
ATOM 1385 C C . ARG A 1 171 ? -12.93 21.234 3.23 1 90 171 ARG A C 1
ATOM 1387 O O . ARG A 1 171 ? -12.555 22.266 2.666 1 90 171 ARG A O 1
ATOM 1394 N N . THR A 1 172 ? -12.328 20.094 3.258 1 88.38 172 THR A N 1
ATOM 1395 C CA . THR A 1 172 ? -11.055 19.906 2.57 1 88.38 172 THR A CA 1
ATOM 1396 C C . THR A 1 172 ? -11.242 20 1.059 1 88.38 172 THR A C 1
ATOM 1398 O O . THR A 1 172 ? -12.305 19.672 0.536 1 88.38 172 THR A O 1
ATOM 1401 N N . THR A 1 173 ? -10.109 20.422 0.424 1 84.5 173 THR A N 1
ATOM 1402 C CA . THR A 1 173 ? -10.109 20.422 -1.034 1 84.5 173 THR A CA 1
ATOM 1403 C C . THR A 1 173 ? -9.523 19.125 -1.575 1 84.5 173 THR A C 1
ATOM 1405 O O . THR A 1 173 ? -9.664 18.828 -2.762 1 84.5 173 THR A O 1
ATOM 1408 N N . ASN A 1 174 ? -8.906 18.391 -0.68 1 87 174 ASN A N 1
ATOM 1409 C CA . ASN A 1 174 ? -8.344 17.109 -1.092 1 87 174 ASN A CA 1
ATOM 1410 C C . ASN A 1 174 ? -9.43 16.078 -1.363 1 87 174 ASN A C 1
ATOM 1412 O O . ASN A 1 174 ? -10.453 16.047 -0.672 1 87 174 ASN A O 1
ATOM 1416 N N . ASN A 1 175 ? -9.141 15.281 -2.377 1 87.5 175 ASN A N 1
ATOM 1417 C CA . ASN A 1 175 ? -10.016 14.141 -2.631 1 87.5 175 ASN A CA 1
ATOM 1418 C C . ASN A 1 175 ? -9.555 12.906 -1.858 1 87.5 175 ASN A C 1
ATOM 1420 O O . ASN A 1 175 ? -8.539 12.297 -2.201 1 87.5 175 ASN A O 1
ATOM 1424 N N . TRP A 1 176 ? -10.359 12.539 -0.891 1 90.75 176 TRP A N 1
ATOM 1425 C CA . TRP A 1 176 ? -9.984 11.422 -0.023 1 90.75 176 TRP A CA 1
ATOM 1426 C C . TRP A 1 176 ? -10.727 10.148 -0.417 1 90.75 176 TRP A C 1
ATOM 1428 O O . TRP A 1 176 ? -10.555 9.109 0.219 1 90.75 176 TRP A O 1
ATOM 1438 N N . ASN A 1 177 ? -11.461 10.25 -1.525 1 85.19 177 ASN A N 1
ATOM 1439 C CA . ASN A 1 177 ? -12.227 9.086 -1.969 1 85.19 177 ASN A CA 1
ATOM 1440 C C . ASN A 1 177 ? -11.312 7.98 -2.49 1 85.19 177 ASN A C 1
ATOM 1442 O O . ASN A 1 177 ? -10.398 8.242 -3.279 1 85.19 177 ASN A O 1
ATOM 1446 N N . GLY A 1 178 ? -11.594 6.809 -2.018 1 83.94 178 GLY A N 1
ATOM 1447 C CA . GLY A 1 178 ? -10.883 5.656 -2.551 1 83.94 178 GLY A CA 1
ATOM 1448 C C . GLY A 1 178 ? -9.453 5.559 -2.055 1 83.94 178 GLY A C 1
ATOM 1449 O O . GLY A 1 178 ? -8.617 4.922 -2.693 1 83.94 178 GLY A O 1
ATOM 1450 N N . ARG A 1 179 ? -9.141 6.297 -1.018 1 89.12 179 ARG A N 1
ATOM 1451 C CA . ARG A 1 179 ? -7.805 6.227 -0.441 1 89.12 179 ARG A CA 1
ATOM 1452 C C . ARG A 1 179 ? -7.688 5.062 0.538 1 89.12 179 ARG A C 1
ATOM 1454 O O . ARG A 1 179 ? -7.492 5.27 1.737 1 89.12 179 ARG A O 1
ATOM 1461 N N . TRP A 1 180 ? -7.602 3.879 -0.017 1 87.38 180 TRP A N 1
ATOM 1462 C CA . TRP A 1 180 ? -7.68 2.6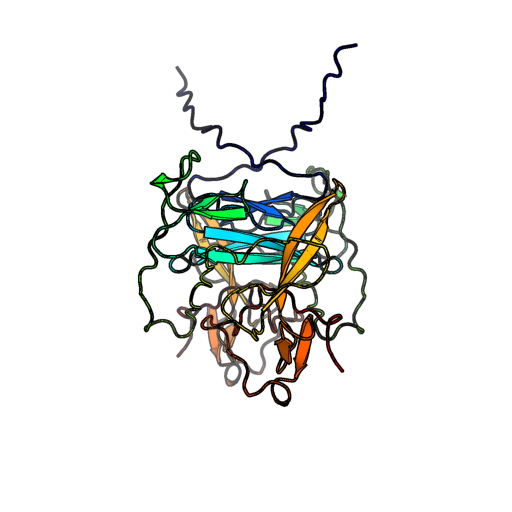5 0.767 1 87.38 180 TRP A CA 1
ATOM 1463 C C . TRP A 1 180 ? -6.387 2.412 1.535 1 87.38 180 TRP A C 1
ATOM 1465 O O . TRP A 1 180 ? -6.344 1.585 2.449 1 87.38 180 TRP A O 1
ATOM 1475 N N . GLU A 1 181 ? -5.375 3.143 1.126 1 91.19 181 GLU A N 1
ATOM 1476 C CA . GLU A 1 181 ? -4.082 2.967 1.779 1 91.19 181 GLU A CA 1
ATOM 1477 C C . GLU A 1 181 ? -4.047 3.674 3.131 1 91.19 181 GLU A C 1
ATOM 1479 O O . GLU A 1 181 ? -3.131 3.455 3.928 1 91.19 181 GLU A O 1
ATOM 1484 N N . ILE A 1 182 ? -5.004 4.512 3.365 1 94 182 ILE A N 1
ATOM 1485 C CA . ILE A 1 182 ? -5.074 5.199 4.652 1 94 182 ILE A CA 1
ATOM 1486 C C . ILE A 1 182 ? -5.977 4.418 5.605 1 94 182 ILE A C 1
ATOM 1488 O O . ILE A 1 182 ? -7.117 4.098 5.266 1 94 182 ILE A O 1
ATOM 1492 N N . PRO A 1 183 ? -5.504 4.129 6.773 1 93.44 183 PRO A N 1
ATOM 1493 C CA . PRO A 1 183 ? -6.312 3.338 7.707 1 93.44 183 PRO A CA 1
ATOM 1494 C C . PRO A 1 183 ? -7.562 4.078 8.172 1 93.44 183 PRO A C 1
ATOM 1496 O O . PRO A 1 183 ? -7.535 5.297 8.352 1 93.44 183 PRO A O 1
ATOM 1499 N N . ILE A 1 184 ? -8.578 3.295 8.383 1 93.25 184 ILE A N 1
ATOM 1500 C CA . ILE A 1 184 ? -9.828 3.852 8.898 1 93.25 184 ILE A CA 1
ATOM 1501 C C . ILE A 1 184 ? -9.828 3.76 10.43 1 93.25 184 ILE A C 1
ATOM 1503 O O . ILE A 1 184 ? -9.562 2.697 10.992 1 93.25 184 ILE A O 1
ATOM 1507 N N . ASP A 1 185 ? -10.078 4.852 11.039 1 93.62 185 ASP A N 1
ATOM 1508 C CA . ASP A 1 185 ? -10.164 4.875 12.5 1 93.62 185 ASP A CA 1
ATOM 1509 C C . ASP A 1 185 ? -11.586 4.57 12.969 1 93.62 185 ASP A C 1
ATOM 1511 O O . ASP A 1 185 ? -12.516 5.309 12.656 1 93.62 185 ASP A O 1
ATOM 1515 N N . ARG A 1 186 ? -11.648 3.551 13.727 1 90.5 186 ARG A N 1
ATOM 1516 C CA . ARG A 1 186 ? -12.977 3.146 14.172 1 90.5 186 ARG A CA 1
ATOM 1517 C C . ARG A 1 186 ? -13.172 3.453 15.648 1 90.5 186 ARG A C 1
ATOM 1519 O O . ARG A 1 186 ? -14.219 3.143 16.219 1 90.5 186 ARG A O 1
ATOM 1526 N N . HIS A 1 187 ? -12.258 4.062 16.281 1 90.44 187 HIS A N 1
ATOM 1527 C CA . HIS A 1 187 ? -12.312 4.301 17.719 1 90.44 187 HIS A CA 1
ATOM 1528 C C . HIS A 1 187 ? -12.648 5.754 18.031 1 90.44 187 HIS A C 1
ATOM 1530 O O . HIS A 1 187 ? -13.391 6.039 18.969 1 90.44 187 HIS A O 1
ATOM 1536 N N . ASN A 1 188 ? -12.117 6.668 17.297 1 93.25 188 ASN A N 1
ATOM 1537 C CA . ASN A 1 188 ? -12.359 8.094 17.5 1 93.25 188 ASN A CA 1
ATOM 1538 C C . ASN A 1 188 ? -13.625 8.555 16.781 1 93.25 188 ASN A C 1
ATOM 1540 O O . ASN A 1 188 ? -13.594 9.508 16 1 93.25 188 ASN A O 1
ATOM 1544 N N . VAL A 1 189 ? -14.781 7.84 17.031 1 93.44 189 VAL A N 1
ATOM 1545 C CA . VAL A 1 189 ? -16.031 8.148 16.344 1 93.44 189 VAL A CA 1
ATOM 1546 C C . VAL A 1 189 ? -17.094 8.594 17.359 1 93.44 189 VAL A C 1
ATOM 1548 O O . VAL A 1 189 ? -17.25 7.973 18.406 1 93.44 189 VAL A O 1
ATOM 1551 N N . ALA A 1 190 ? -17.703 9.703 16.938 1 87.75 190 ALA A N 1
ATOM 1552 C CA . ALA A 1 190 ? -18.797 10.18 17.781 1 87.75 190 ALA A CA 1
ATOM 1553 C C . ALA A 1 190 ? -20.078 9.406 17.5 1 87.75 190 ALA A C 1
ATOM 1555 O O . ALA A 1 190 ? -20.578 9.391 16.359 1 87.75 190 ALA A O 1
ATOM 1556 N N . TRP A 1 191 ? -20.391 8.305 18.141 1 71.44 191 TRP A N 1
ATOM 1557 C CA . TRP A 1 191 ? -21.609 7.527 17.906 1 71.44 191 TRP A CA 1
ATOM 1558 C C . TRP A 1 191 ? -22.828 8.258 18.453 1 71.44 191 TRP A C 1
ATOM 1560 O O . TRP A 1 191 ? -22.719 9.039 19.406 1 71.44 191 TRP A O 1
ATOM 1570 N N . MET B 1 1 ? 42.531 -11.156 -17.594 1 25.92 1 MET B N 1
ATOM 1571 C CA . MET B 1 1 ? 42.531 -10.18 -16.5 1 25.92 1 MET B CA 1
ATOM 1572 C C . MET B 1 1 ? 41.125 -9.656 -16.234 1 25.92 1 MET B C 1
ATOM 1574 O O . MET B 1 1 ? 40.5 -9.086 -17.125 1 25.92 1 MET B O 1
ATOM 1578 N N . GLU B 1 2 ? 40.219 -10.297 -15.312 1 25.38 2 GLU B N 1
ATOM 1579 C CA . GLU B 1 2 ? 38.75 -10.32 -15.141 1 25.38 2 GLU B CA 1
ATOM 1580 C C . GLU B 1 2 ? 38.25 -8.961 -14.68 1 25.38 2 GLU B C 1
ATOM 1582 O O . GLU B 1 2 ? 38.938 -8.234 -13.969 1 25.38 2 GLU B O 1
ATOM 1587 N N . THR B 1 3 ? 37.156 -8.32 -15.406 1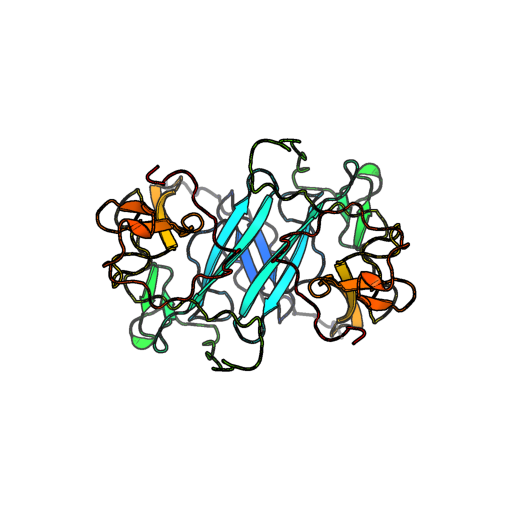 23.67 3 THR B N 1
ATOM 1588 C CA . THR B 1 3 ? 36.406 -7.078 -15.414 1 23.67 3 THR B CA 1
ATOM 1589 C C . THR B 1 3 ? 35.625 -6.914 -14.102 1 23.67 3 THR B C 1
ATOM 1591 O O . THR B 1 3 ? 34.75 -7.707 -13.789 1 23.67 3 THR B O 1
ATOM 1594 N N . SER B 1 4 ? 36.188 -6.309 -13.047 1 25.48 4 SER B N 1
ATOM 1595 C CA . SER B 1 4 ? 35.719 -5.996 -11.695 1 25.48 4 SER B CA 1
ATOM 1596 C C . SER B 1 4 ? 34.531 -5.078 -11.711 1 25.48 4 SER B C 1
ATOM 1598 O O . SER B 1 4 ? 34.656 -3.859 -11.57 1 25.48 4 SER B O 1
ATOM 1600 N N . THR B 1 5 ? 33.531 -5.156 -12.625 1 26.11 5 THR B N 1
ATOM 1601 C CA . THR B 1 5 ? 32.656 -4 -12.625 1 26.11 5 THR B CA 1
ATOM 1602 C C . THR B 1 5 ? 32.031 -3.793 -11.242 1 26.11 5 THR B C 1
ATOM 1604 O O . THR B 1 5 ? 31.531 -4.734 -10.641 1 26.11 5 THR B O 1
ATOM 1607 N N . GLU B 1 6 ? 32.312 -2.672 -10.547 1 28.22 6 GLU B N 1
ATOM 1608 C CA . GLU B 1 6 ? 32.062 -1.897 -9.336 1 28.22 6 GLU B CA 1
ATOM 1609 C C . GLU B 1 6 ? 30.578 -1.578 -9.195 1 28.22 6 GLU B C 1
ATOM 1611 O O . GLU B 1 6 ? 30.125 -0.487 -9.555 1 28.22 6 GLU B O 1
ATOM 1616 N N . GLY B 1 7 ? 29.625 -2.24 -9.75 1 27.66 7 GLY B N 1
ATOM 1617 C CA . GLY B 1 7 ? 28.312 -1.607 -9.742 1 27.66 7 GLY B CA 1
ATOM 1618 C C . GLY B 1 7 ? 27.734 -1.451 -8.344 1 27.66 7 GLY B C 1
ATOM 1619 O O . GLY B 1 7 ? 26.531 -1.224 -8.18 1 27.66 7 GLY B O 1
ATOM 1620 N N . ASN B 1 8 ? 28.375 -1.794 -7.238 1 30.34 8 ASN B N 1
ATOM 1621 C CA . ASN B 1 8 ? 27.688 -1.802 -5.949 1 30.34 8 ASN B CA 1
ATOM 1622 C C . ASN B 1 8 ? 27.297 -0.391 -5.512 1 30.34 8 ASN B C 1
ATOM 1624 O O . ASN B 1 8 ? 28.156 0.377 -5.059 1 30.34 8 ASN B O 1
ATOM 1628 N N . THR B 1 9 ? 26.734 0.511 -6.34 1 34.47 9 THR B N 1
ATOM 1629 C CA . THR B 1 9 ? 26.453 1.837 -5.801 1 34.47 9 THR B CA 1
ATOM 1630 C C . THR B 1 9 ? 25.922 1.741 -4.371 1 34.47 9 THR B C 1
ATOM 1632 O O . THR B 1 9 ? 25.062 0.92 -4.078 1 34.47 9 THR B O 1
ATOM 1635 N N . ASP B 1 10 ? 26.609 1.861 -3.34 1 39.19 10 ASP B N 1
ATOM 1636 C CA . ASP B 1 10 ? 26.469 2.012 -1.894 1 39.19 10 ASP B CA 1
ATOM 1637 C C . ASP B 1 10 ? 25.172 2.738 -1.536 1 39.19 10 ASP B C 1
ATOM 1639 O O . ASP B 1 10 ? 25.156 3.965 -1.418 1 39.19 10 ASP B O 1
ATOM 1643 N N . GLY B 1 11 ? 24.094 2.84 -2.236 1 49.41 11 GLY B N 1
ATOM 1644 C CA . GLY B 1 11 ? 22.938 3.646 -1.906 1 49.41 11 GLY B CA 1
ATOM 1645 C C . GLY B 1 11 ? 22.531 3.549 -0.446 1 49.41 11 GLY B C 1
ATOM 1646 O O . GLY B 1 11 ? 22.859 2.572 0.229 1 49.41 11 GLY B O 1
ATOM 1647 N N . ASN B 1 12 ? 22.469 4.707 0.409 1 66.12 12 ASN B N 1
ATOM 1648 C CA . ASN B 1 12 ? 22.234 4.906 1.836 1 66.12 12 ASN B CA 1
ATOM 1649 C C . ASN B 1 12 ? 21.016 4.125 2.32 1 66.12 12 ASN B C 1
ATOM 1651 O O . ASN B 1 12 ? 19.891 4.348 1.848 1 66.12 12 ASN B O 1
ATOM 1655 N N . CYS B 1 13 ? 21.297 2.934 2.777 1 86.12 13 CYS B N 1
ATOM 1656 C CA . CYS B 1 13 ? 20.234 2.188 3.455 1 86.12 13 CYS B CA 1
ATOM 1657 C C . CYS B 1 13 ? 19.547 3.051 4.508 1 86.12 13 CYS B C 1
ATOM 1659 O O . CYS B 1 13 ? 20.203 3.578 5.406 1 86.12 13 CYS B O 1
ATOM 1661 N N . PRO B 1 14 ? 18.312 3.145 4.27 1 90.62 14 PRO B N 1
ATOM 1662 C CA . PRO B 1 14 ? 17.609 3.973 5.254 1 90.62 14 PRO B CA 1
ATOM 1663 C C . PRO B 1 14 ? 17.734 3.42 6.676 1 90.62 14 PRO B C 1
ATOM 1665 O O . PRO B 1 14 ? 17.812 2.203 6.863 1 90.62 14 PRO B O 1
ATOM 1668 N N . ASN B 1 15 ? 17.797 4.348 7.547 1 88.12 15 ASN B N 1
ATOM 1669 C CA . ASN B 1 15 ? 17.812 3.943 8.945 1 88.12 15 ASN B CA 1
ATOM 1670 C C . ASN B 1 15 ? 16.453 3.371 9.367 1 88.12 15 ASN B C 1
ATOM 1672 O O . ASN B 1 15 ? 15.406 3.879 8.961 1 88.12 15 ASN B O 1
ATOM 1676 N N . THR B 1 16 ? 16.531 2.254 10.094 1 90.56 16 THR B N 1
ATOM 1677 C CA . THR B 1 16 ? 15.305 1.643 10.594 1 90.56 16 THR B CA 1
ATOM 1678 C C . THR B 1 16 ? 15.383 1.442 12.109 1 90.56 16 THR B C 1
ATOM 1680 O O . THR B 1 16 ? 16.469 1.249 12.656 1 90.56 16 THR B O 1
ATOM 1683 N N . GLU B 1 17 ? 14.242 1.641 12.727 1 88.12 17 GLU B N 1
ATOM 1684 C CA . GLU B 1 17 ? 14.102 1.2 14.109 1 88.12 17 GLU B CA 1
ATOM 1685 C C . GLU B 1 17 ? 13.875 -0.307 14.188 1 88.12 17 GLU B C 1
ATOM 1687 O O . GLU B 1 17 ? 13.656 -0.962 13.164 1 88.12 17 GLU B O 1
ATOM 1692 N N . ASP B 1 18 ? 13.875 -0.871 15.406 1 84.81 18 ASP B N 1
ATOM 1693 C CA . ASP B 1 18 ? 13.805 -2.312 15.617 1 84.81 18 ASP B CA 1
ATOM 1694 C C . ASP B 1 18 ? 12.516 -2.895 15.047 1 84.81 18 ASP B C 1
ATOM 1696 O O . ASP B 1 18 ? 12.492 -4.043 14.602 1 84.81 18 ASP B O 1
ATOM 1700 N N . ASP B 1 19 ? 11.492 -2.158 15.094 1 87.19 19 ASP B N 1
ATOM 1701 C CA . ASP B 1 19 ? 10.203 -2.678 14.664 1 87.19 19 ASP B CA 1
ATOM 1702 C C . ASP B 1 19 ? 9.922 -2.311 13.211 1 87.19 19 ASP B C 1
ATOM 1704 O O . ASP B 1 19 ? 8.82 -2.545 12.703 1 87.19 19 ASP B O 1
ATOM 1708 N N . GLN B 1 20 ? 10.914 -1.75 12.57 1 91.81 20 GLN B N 1
ATOM 1709 C CA . GLN B 1 20 ? 10.742 -1.315 11.195 1 91.81 20 GLN B CA 1
ATOM 1710 C C . GLN B 1 20 ? 11.539 -2.201 10.234 1 91.81 20 GLN B C 1
ATOM 1712 O O . GLN B 1 20 ? 12.586 -2.732 10.602 1 91.81 20 GLN B O 1
ATOM 1717 N N . HIS B 1 21 ? 11.023 -2.344 9.078 1 93.38 21 HIS B N 1
ATOM 1718 C CA . HIS B 1 21 ? 11.656 -3.152 8.039 1 93.38 21 HIS B CA 1
ATOM 1719 C C . HIS B 1 21 ? 11.664 -2.426 6.699 1 93.38 21 HIS B C 1
ATOM 1721 O O . HIS B 1 21 ? 10.945 -1.438 6.523 1 93.38 21 HIS B O 1
ATOM 1727 N N . LEU B 1 22 ? 12.516 -2.975 5.82 1 95.75 22 LEU B N 1
ATOM 1728 C CA . LEU B 1 22 ? 12.68 -2.346 4.516 1 95.75 22 LEU B CA 1
ATOM 1729 C C . LEU B 1 22 ? 11.977 -3.148 3.432 1 95.75 22 LEU B C 1
ATOM 1731 O O . LEU B 1 22 ? 12.078 -4.379 3.395 1 95.75 22 LEU B O 1
ATOM 1735 N N . PHE B 1 23 ? 11.273 -2.451 2.586 1 96.38 23 PHE B N 1
ATOM 1736 C CA . PHE B 1 23 ? 10.594 -3.049 1.442 1 96.38 23 PHE B CA 1
ATOM 1737 C C . PHE B 1 23 ? 11.109 -2.463 0.135 1 96.38 23 PHE B C 1
ATOM 1739 O O . PHE B 1 23 ? 11.352 -1.258 0.041 1 96.38 23 PHE B O 1
ATOM 1746 N N . VAL B 1 24 ? 11.305 -3.355 -0.806 1 95.94 24 VAL B N 1
ATOM 1747 C CA . VAL B 1 24 ? 11.812 -2.949 -2.111 1 95.94 24 VAL B CA 1
ATOM 1748 C C . VAL B 1 24 ? 10.648 -2.645 -3.051 1 95.94 24 VAL B C 1
ATOM 1750 O O . VAL B 1 24 ? 9.727 -3.449 -3.182 1 95.94 24 VAL B O 1
ATOM 1753 N N . CYS B 1 25 ? 10.758 -1.448 -3.703 1 96.06 25 CYS B N 1
ATOM 1754 C CA . CYS B 1 25 ? 9.711 -1.067 -4.641 1 96.06 25 CYS B CA 1
ATOM 1755 C C . CYS B 1 25 ? 10.281 -0.302 -5.824 1 96.06 25 CYS B C 1
ATOM 1757 O O . CYS B 1 25 ? 11.164 0.546 -5.656 1 96.06 25 CYS B O 1
ATOM 1759 N N . PRO B 1 26 ? 9.75 -0.55 -6.91 1 94 26 PRO B N 1
ATOM 1760 C CA . PRO B 1 26 ? 8.852 -1.639 -7.297 1 94 26 PRO B CA 1
ATOM 1761 C C . PRO B 1 26 ? 9.555 -2.992 -7.363 1 94 26 PRO B C 1
ATOM 1763 O O . PRO B 1 26 ? 10.781 -3.049 -7.469 1 94 26 PRO B O 1
ATOM 1766 N N . THR B 1 27 ? 8.766 -4.074 -7.172 1 93.75 27 THR B N 1
ATOM 1767 C CA . THR B 1 27 ? 9.336 -5.414 -7.254 1 93.75 27 THR B CA 1
ATOM 1768 C C . THR B 1 27 ? 8.242 -6.461 -7.434 1 93.75 27 THR B C 1
ATOM 1770 O O . THR B 1 27 ? 7.094 -6.242 -7.031 1 93.75 27 THR B O 1
ATOM 1773 N N . SER B 1 28 ? 8.695 -7.527 -8.172 1 93 28 SER B N 1
ATOM 1774 C CA . SER B 1 28 ? 7.871 -8.734 -8.117 1 93 28 SER B CA 1
ATOM 1775 C C . SER B 1 28 ? 8.016 -9.438 -6.77 1 93 28 SER B C 1
ATOM 1777 O O . SER B 1 28 ? 8.477 -8.836 -5.797 1 93 28 SER B O 1
ATOM 1779 N N . PHE B 1 29 ? 7.777 -10.711 -6.703 1 92.06 29 PHE B N 1
ATOM 1780 C CA . PHE B 1 29 ? 7.633 -11.453 -5.453 1 92.06 29 PHE B CA 1
ATOM 1781 C C . PHE B 1 29 ? 8.945 -11.477 -4.68 1 92.06 29 PHE B C 1
ATOM 1783 O O . PHE B 1 29 ? 9.961 -11.953 -5.191 1 92.06 29 PHE B O 1
ATOM 1790 N N . ARG B 1 30 ? 8.875 -10.93 -3.504 1 92.69 30 ARG B N 1
ATOM 1791 C CA . ARG B 1 30 ? 9.969 -10.977 -2.545 1 92.69 30 ARG B CA 1
ATOM 1792 C C . ARG B 1 30 ? 9.484 -11.461 -1.184 1 92.69 30 ARG B C 1
ATOM 1794 O O . ARG B 1 30 ? 8.336 -11.234 -0.812 1 92.69 30 ARG B O 1
ATOM 1801 N N . ARG B 1 31 ? 10.398 -12.047 -0.555 1 91.62 31 ARG B N 1
ATOM 1802 C CA . ARG B 1 31 ? 10.039 -12.508 0.783 1 91.62 31 ARG B CA 1
ATOM 1803 C C . ARG B 1 31 ? 9.883 -11.336 1.744 1 91.62 31 ARG B C 1
ATOM 1805 O O . ARG B 1 31 ? 10.664 -10.383 1.699 1 91.62 31 ARG B O 1
ATOM 1812 N N . HIS B 1 32 ? 8.867 -11.422 2.57 1 92.06 32 HIS B N 1
ATOM 1813 C CA . HIS B 1 32 ? 8.703 -10.43 3.631 1 92.06 32 HIS B CA 1
ATOM 1814 C C . HIS B 1 32 ? 9.922 -10.398 4.547 1 92.06 32 HIS B C 1
ATOM 1816 O O . HIS B 1 32 ? 10.461 -11.453 4.902 1 92.06 32 HIS B O 1
ATOM 1822 N N . PRO B 1 33 ? 10.352 -9.266 4.934 1 91.06 33 PRO B N 1
ATOM 1823 C CA . PRO B 1 33 ? 11.586 -9.156 5.711 1 91.06 33 PRO B CA 1
ATOM 1824 C C . PRO B 1 33 ? 11.469 -9.773 7.102 1 91.06 33 PRO B C 1
ATOM 1826 O O . PRO B 1 33 ? 12.469 -10.227 7.668 1 91.06 33 PRO B O 1
ATOM 1829 N N . LYS B 1 34 ? 10.328 -9.805 7.637 1 89.31 34 LYS B N 1
ATOM 1830 C CA . LYS B 1 34 ? 10.141 -10.281 9 1 89.31 34 LYS B CA 1
ATOM 1831 C C . LYS B 1 34 ? 9.562 -11.695 9.008 1 89.31 34 LYS B C 1
ATOM 1833 O O . LYS B 1 34 ? 9.969 -12.531 9.82 1 89.31 34 LYS B O 1
ATOM 1838 N N . TYR B 1 35 ? 8.641 -11.93 8.148 1 90.5 35 TYR B N 1
ATOM 1839 C CA . TYR B 1 35 ? 7.914 -13.195 8.156 1 90.5 35 TYR B CA 1
ATOM 1840 C C . TYR B 1 35 ? 8.297 -14.055 6.957 1 90.5 35 TYR B C 1
ATOM 1842 O O . TYR B 1 35 ? 8.023 -13.68 5.812 1 90.5 35 TYR B O 1
ATOM 1850 N N . CYS B 1 36 ? 8.688 -15.25 7.18 1 91.25 36 CYS B N 1
ATOM 1851 C CA . CYS B 1 36 ? 9.242 -16.125 6.145 1 91.25 36 CYS B CA 1
ATOM 1852 C C . CYS B 1 36 ? 8.133 -16.734 5.297 1 91.25 36 CYS B C 1
ATOM 1854 O O . CYS B 1 36 ? 8.383 -17.203 4.188 1 91.25 36 CYS B O 1
ATOM 1856 N N . ASN B 1 37 ? 6.977 -16.781 5.879 1 90.44 37 ASN B N 1
ATOM 1857 C CA . ASN B 1 37 ? 5.875 -17.406 5.156 1 90.44 37 ASN B CA 1
ATOM 1858 C C . ASN B 1 37 ? 5.035 -16.359 4.414 1 90.44 37 ASN B C 1
ATOM 1860 O O . ASN B 1 37 ? 3.92 -16.656 3.977 1 90.44 37 ASN B O 1
ATOM 1864 N N . ILE B 1 38 ? 5.473 -15.156 4.367 1 92.5 38 ILE B N 1
ATOM 1865 C CA . ILE B 1 38 ? 4.801 -14.078 3.65 1 92.5 38 ILE B CA 1
ATOM 1866 C C . ILE B 1 38 ? 5.723 -13.531 2.561 1 92.5 38 ILE B C 1
ATOM 1868 O O . ILE B 1 38 ? 6.934 -13.422 2.76 1 92.5 38 ILE B O 1
ATOM 1872 N N . PHE B 1 39 ? 5.148 -13.305 1.462 1 92.81 39 PHE B N 1
ATOM 1873 C CA . PHE B 1 39 ? 5.875 -12.602 0.411 1 92.81 39 PHE B CA 1
ATOM 1874 C C . PHE B 1 39 ? 5.039 -11.453 -0.151 1 92.81 39 PHE B C 1
ATOM 1876 O O . PHE B 1 39 ? 3.863 -11.312 0.19 1 92.81 39 PHE B O 1
ATOM 1883 N N . TYR B 1 40 ? 5.719 -10.633 -0.9 1 95.38 40 TYR B N 1
ATOM 1884 C CA . TYR B 1 40 ? 4.988 -9.445 -1.33 1 95.38 40 TYR B CA 1
ATOM 1885 C C . TYR B 1 40 ? 5.402 -9.023 -2.734 1 95.38 40 TYR B C 1
ATOM 1887 O O . TYR B 1 40 ? 6.469 -9.422 -3.217 1 95.38 40 TYR B O 1
ATOM 1895 N N . GLN B 1 41 ? 4.562 -8.344 -3.369 1 95.62 41 GLN B N 1
ATOM 1896 C CA . GLN B 1 41 ? 4.871 -7.547 -4.555 1 95.62 41 GLN B CA 1
ATOM 1897 C C . GLN B 1 41 ? 4.637 -6.062 -4.293 1 95.62 41 GLN B C 1
ATOM 1899 O O . GLN B 1 41 ? 3.836 -5.695 -3.434 1 95.62 41 GLN B O 1
ATOM 1904 N N . CYS B 1 42 ? 5.352 -5.242 -5.027 1 96.81 42 CYS B N 1
ATOM 1905 C CA . CYS B 1 42 ? 5.23 -3.795 -4.883 1 96.81 42 CYS B CA 1
ATOM 1906 C C . CYS B 1 42 ? 5.168 -3.113 -6.246 1 96.81 42 CYS B C 1
ATOM 1908 O O . CYS B 1 42 ? 6.031 -3.334 -7.094 1 96.81 42 CYS B O 1
ATOM 1910 N N . THR B 1 43 ? 4.129 -2.338 -6.402 1 95.19 43 THR B N 1
ATOM 1911 C CA . THR B 1 43 ? 3.975 -1.621 -7.664 1 95.19 43 THR B CA 1
ATOM 1912 C C . THR B 1 43 ? 3.969 -0.113 -7.43 1 95.19 43 THR B C 1
ATOM 1914 O O . THR B 1 43 ? 3.652 0.349 -6.332 1 95.19 43 THR B O 1
ATOM 1917 N N . GLU B 1 44 ? 4.402 0.586 -8.383 1 91.81 44 GLU B N 1
ATOM 1918 C CA . GLU B 1 44 ? 4.398 2.045 -8.367 1 91.81 44 GLU B CA 1
ATOM 1919 C C . GLU B 1 44 ? 3.686 2.607 -9.594 1 91.81 44 GLU B C 1
ATOM 1921 O O . GLU B 1 44 ? 3.977 2.215 -10.727 1 91.81 44 GLU B O 1
ATOM 1926 N N . ASP B 1 45 ? 2.709 3.486 -9.227 1 88.62 45 ASP B N 1
ATOM 1927 C CA . ASP B 1 45 ? 2.047 4.164 -10.336 1 88.62 45 ASP B CA 1
ATOM 1928 C C . ASP B 1 45 ? 2.98 5.168 -11.008 1 88.62 45 ASP B C 1
ATOM 1930 O O . ASP B 1 45 ? 3.555 6.031 -10.336 1 88.62 45 ASP B O 1
ATOM 1934 N N . ASP B 1 46 ? 3.104 5.102 -12.312 1 83 46 ASP B N 1
ATOM 1935 C CA . ASP B 1 46 ? 4.062 5.93 -13.039 1 83 46 ASP B CA 1
ATOM 1936 C C . ASP B 1 46 ? 3.654 7.402 -12.992 1 83 46 ASP B C 1
ATOM 1938 O O . ASP B 1 46 ? 4.508 8.289 -13.055 1 83 46 ASP B O 1
ATOM 1942 N N . GLU B 1 47 ? 2.4 7.645 -12.906 1 81.25 47 GLU B N 1
ATOM 1943 C CA . GLU B 1 47 ? 1.914 9.016 -12.969 1 81.25 47 GLU B CA 1
ATOM 1944 C C . GLU B 1 47 ? 1.865 9.648 -11.586 1 81.25 47 GLU B C 1
ATOM 1946 O O . GLU B 1 47 ? 2.391 10.75 -11.375 1 81.25 47 GLU B O 1
ATOM 1951 N N . THR B 1 48 ? 1.306 8.992 -10.672 1 81.38 48 THR B N 1
ATOM 1952 C CA . THR B 1 48 ? 1.078 9.555 -9.352 1 81.38 48 THR B CA 1
ATOM 1953 C C . THR B 1 48 ? 2.197 9.164 -8.391 1 81.38 48 THR B C 1
ATOM 1955 O O . THR B 1 48 ? 2.332 9.742 -7.309 1 81.38 48 THR B O 1
ATOM 1958 N N . HIS B 1 49 ? 2.982 8.078 -8.75 1 87.38 49 HIS B N 1
ATOM 1959 C CA . HIS B 1 49 ? 4.074 7.523 -7.957 1 87.38 49 HIS B CA 1
ATOM 1960 C C . HIS B 1 49 ? 3.553 6.91 -6.66 1 87.38 49 HIS B C 1
ATOM 1962 O O . HIS B 1 49 ? 4.32 6.688 -5.723 1 87.38 49 HIS B O 1
ATOM 1968 N N . GLU B 1 50 ? 2.211 6.691 -6.691 1 88.88 50 GLU B N 1
ATOM 1969 C CA . GLU B 1 50 ? 1.622 5.949 -5.582 1 88.88 50 GLU B CA 1
ATOM 1970 C C . GLU B 1 50 ? 2.178 4.527 -5.512 1 88.88 50 GLU B C 1
ATOM 1972 O O . GLU B 1 50 ? 2.342 3.869 -6.539 1 88.88 50 GLU B O 1
ATOM 1977 N N . ILE B 1 51 ? 2.426 4.125 -4.289 1 93.06 51 ILE B N 1
ATOM 1978 C CA . ILE B 1 51 ? 3.012 2.809 -4.059 1 93.06 51 ILE B CA 1
ATOM 1979 C C . ILE B 1 51 ? 1.954 1.868 -3.486 1 93.06 51 ILE B C 1
ATOM 1981 O O . ILE B 1 51 ? 1.172 2.26 -2.617 1 93.06 51 ILE B O 1
ATOM 1985 N N . LYS B 1 52 ? 1.913 0.649 -4.035 1 93.88 52 LYS B N 1
ATOM 1986 C CA . LYS B 1 52 ? 1.019 -0.382 -3.518 1 93.88 52 LYS B CA 1
ATOM 1987 C C . LYS B 1 52 ? 1.782 -1.666 -3.205 1 93.88 52 LYS B C 1
ATOM 1989 O O . LYS B 1 52 ? 2.52 -2.176 -4.051 1 93.88 52 LYS B O 1
ATOM 1994 N N . ILE B 1 53 ? 1.627 -2.129 -2.018 1 95.88 53 ILE B N 1
ATOM 1995 C CA . ILE B 1 53 ? 2.236 -3.395 -1.626 1 95.88 53 ILE B CA 1
ATOM 1996 C C . ILE B 1 53 ? 1.146 -4.434 -1.369 1 95.88 53 ILE B C 1
ATOM 1998 O O . ILE B 1 53 ? 0.225 -4.195 -0.584 1 95.88 53 ILE B O 1
ATOM 2002 N N . ALA B 1 54 ? 1.213 -5.496 -2.053 1 95.06 54 ALA B N 1
ATOM 2003 C CA . ALA B 1 54 ? 0.323 -6.629 -1.826 1 95.06 54 ALA B CA 1
ATOM 2004 C C . ALA B 1 54 ? 1.065 -7.785 -1.165 1 95.06 54 ALA B C 1
ATOM 2006 O O . ALA B 1 54 ? 2.127 -8.203 -1.637 1 95.06 54 ALA B O 1
ATOM 2007 N N . THR B 1 55 ? 0.503 -8.305 -0.093 1 93.62 55 THR B N 1
ATOM 2008 C CA . THR B 1 55 ? 1.132 -9.414 0.612 1 93.62 55 THR B CA 1
ATOM 2009 C C . THR B 1 55 ? 0.366 -10.711 0.37 1 93.62 55 THR B C 1
ATOM 2011 O O . THR B 1 55 ? -0.853 -10.695 0.187 1 93.62 55 THR B O 1
ATOM 2014 N N . PHE B 1 56 ? 1.125 -11.773 0.384 1 91.88 56 PHE B N 1
ATOM 2015 C CA . PHE B 1 56 ? 0.614 -13.117 0.153 1 91.88 56 PHE B CA 1
ATOM 2016 C C . PHE B 1 56 ? 1.147 -14.086 1.2 1 91.88 56 PHE B C 1
ATOM 2018 O O . PHE B 1 56 ? 2.273 -13.938 1.678 1 91.88 56 PHE B O 1
ATOM 2025 N N . ASN B 1 57 ? 0.347 -15.086 1.455 1 90.25 57 ASN B N 1
ATOM 2026 C CA . ASN B 1 57 ? 0.726 -16.062 2.477 1 90.25 57 ASN B CA 1
ATOM 2027 C C . ASN B 1 57 ? 0.952 -17.438 1.875 1 90.25 57 ASN B C 1
ATOM 2029 O O . ASN B 1 57 ? 0.184 -17.891 1.02 1 90.25 57 ASN B O 1
ATOM 2033 N N . CYS B 1 58 ? 2.055 -18.047 2.344 1 89.12 58 CYS B N 1
ATOM 2034 C CA . CYS B 1 58 ? 2.273 -19.453 2.016 1 89.12 58 CYS B CA 1
ATOM 2035 C C . CYS B 1 58 ? 1.383 -20.359 2.863 1 89.12 58 CYS B C 1
ATOM 2037 O O . CYS B 1 58 ? 1.153 -20.078 4.039 1 89.12 58 CYS B O 1
ATOM 2039 N N . PRO B 1 59 ? 1.003 -21.438 2.23 1 83.81 59 PRO B N 1
ATOM 2040 C CA . PRO B 1 59 ? 0.13 -22.359 2.959 1 83.81 59 PRO B CA 1
ATOM 2041 C C . PRO B 1 59 ? 0.904 -23.312 3.879 1 83.81 59 PRO B C 1
ATOM 2043 O O . PRO B 1 59 ? 2.113 -23.484 3.709 1 83.81 59 PRO B O 1
ATOM 2046 N N . ASN B 1 60 ? 0.142 -23.984 4.781 1 79.25 60 ASN B N 1
ATOM 2047 C CA . ASN B 1 60 ? 0.515 -25.172 5.539 1 79.25 60 ASN B CA 1
ATOM 2048 C C . ASN B 1 60 ? 1.909 -25.031 6.145 1 79.25 60 ASN B C 1
ATOM 2050 O O . ASN B 1 60 ? 2.703 -25.984 6.102 1 79.25 60 ASN B O 1
ATOM 2054 N N . ASN B 1 61 ? 2.34 -23.891 6.613 1 78.75 61 ASN B N 1
ATOM 2055 C CA . ASN B 1 61 ? 3.602 -23.641 7.301 1 78.75 61 ASN B CA 1
ATOM 2056 C C . ASN B 1 61 ? 4.785 -23.672 6.34 1 78.75 61 ASN B C 1
ATOM 2058 O O . ASN B 1 61 ? 5.906 -24 6.738 1 78.75 61 ASN B O 1
ATOM 2062 N N . THR B 1 62 ? 4.496 -23.578 5.156 1 86.88 62 THR B N 1
ATOM 2063 C CA . THR B 1 62 ? 5.57 -23.422 4.184 1 86.88 62 THR B CA 1
ATOM 2064 C C . THR B 1 62 ? 6.137 -22.016 4.207 1 86.88 62 THR B C 1
ATOM 2066 O O . THR B 1 62 ? 5.531 -21.109 4.785 1 86.88 62 THR B O 1
ATOM 2069 N N . ILE B 1 63 ? 7.324 -21.953 3.756 1 88.75 63 ILE B N 1
ATOM 2070 C CA . ILE B 1 63 ? 7.992 -20.656 3.693 1 88.75 63 ILE B CA 1
ATOM 2071 C C . ILE B 1 63 ? 8.258 -20.281 2.236 1 88.75 63 ILE B C 1
ATOM 2073 O O . ILE B 1 63 ? 8.281 -21.141 1.36 1 88.75 63 ILE B O 1
ATOM 2077 N N . TYR B 1 64 ? 8.453 -19.047 2.047 1 89.88 64 TYR B N 1
ATOM 2078 C CA . TYR B 1 64 ? 8.664 -18.578 0.68 1 89.88 64 TYR B CA 1
ATOM 2079 C C . TYR B 1 64 ? 10.141 -18.641 0.308 1 89.88 64 TYR B C 1
ATOM 2081 O O . TYR B 1 64 ? 10.977 -18.062 1.001 1 89.88 64 TYR B O 1
ATOM 2089 N N . ASP B 1 65 ? 10.383 -19.281 -0.742 1 87.25 65 ASP B N 1
ATOM 2090 C CA . ASP B 1 65 ? 11.727 -19.344 -1.315 1 87.25 65 ASP B CA 1
ATOM 2091 C C . ASP B 1 65 ? 11.867 -18.375 -2.492 1 87.25 65 ASP B C 1
ATOM 2093 O O . ASP B 1 65 ? 11.398 -18.672 -3.596 1 87.25 65 ASP B O 1
ATOM 2097 N N . GLU B 1 66 ? 12.539 -17.359 -2.316 1 84.56 66 GLU B N 1
ATOM 2098 C CA . GLU B 1 66 ? 12.68 -16.328 -3.324 1 84.56 66 GLU B CA 1
ATOM 2099 C C . GLU B 1 66 ? 13.422 -16.828 -4.555 1 84.56 66 GLU B C 1
ATOM 2101 O O . GLU B 1 66 ? 13.141 -16.422 -5.68 1 84.56 66 GLU B O 1
ATOM 2106 N N . SER B 1 67 ? 14.414 -17.719 -4.371 1 81.44 67 SER B N 1
ATOM 2107 C CA . SER B 1 67 ? 15.227 -18.219 -5.477 1 81.44 67 SER B CA 1
ATOM 2108 C C . SER B 1 67 ? 14.406 -19.125 -6.402 1 81.44 67 SER B C 1
ATOM 2110 O O . SER B 1 67 ? 14.633 -19.141 -7.613 1 81.44 67 SER B O 1
ATOM 2112 N N . GLN B 1 68 ? 13.414 -19.719 -5.863 1 80.94 68 GLN B N 1
ATOM 2113 C CA . GLN B 1 68 ? 12.586 -20.625 -6.664 1 80.94 68 GLN B CA 1
ATOM 2114 C C . GLN B 1 68 ? 11.227 -20 -6.961 1 80.94 68 GLN B C 1
ATOM 2116 O O . GLN B 1 68 ? 10.438 -20.562 -7.727 1 80.94 68 GLN B O 1
ATOM 2121 N N . THR B 1 69 ? 10.977 -18.938 -6.316 1 83.56 69 THR B N 1
ATOM 2122 C CA . THR B 1 69 ? 9.703 -18.234 -6.465 1 83.56 69 THR B CA 1
ATOM 2123 C C . THR B 1 69 ? 8.531 -19.156 -6.176 1 83.56 69 THR B C 1
ATOM 2125 O O . THR B 1 69 ? 7.605 -19.266 -6.98 1 83.56 69 THR B O 1
ATOM 2128 N N . LYS B 1 70 ? 8.609 -19.812 -5.035 1 85.62 70 LYS B N 1
ATOM 2129 C CA . LYS B 1 70 ? 7.539 -20.719 -4.605 1 85.62 70 LYS B CA 1
ATOM 2130 C C . LYS B 1 70 ? 7.562 -20.906 -3.094 1 85.62 70 LYS B C 1
ATOM 2132 O O . LYS B 1 70 ? 8.57 -20.625 -2.439 1 85.62 70 LYS B O 1
ATOM 2137 N N . CYS B 1 71 ? 6.473 -21.406 -2.648 1 88 71 CYS B N 1
ATOM 2138 C CA . CYS B 1 71 ? 6.402 -21.828 -1.253 1 88 71 CYS B CA 1
ATOM 2139 C C . CYS B 1 71 ? 6.934 -23.25 -1.083 1 88 71 CYS B C 1
ATOM 2141 O O . CYS B 1 71 ? 6.566 -24.156 -1.837 1 88 71 CYS B O 1
ATOM 2143 N N . VAL B 1 72 ? 7.828 -23.406 -0.099 1 86.5 72 VAL B N 1
ATOM 2144 C CA . VAL B 1 72 ? 8.453 -24.703 0.109 1 86.5 72 VAL B CA 1
ATOM 2145 C C . VAL B 1 72 ? 8.367 -25.094 1.585 1 86.5 72 VAL B C 1
ATOM 2147 O O . VAL B 1 72 ? 8.25 -24.219 2.453 1 86.5 72 VAL B O 1
ATOM 2150 N N . GLU B 1 73 ? 8.453 -26.406 1.724 1 85.19 73 GLU B N 1
ATOM 2151 C CA . GLU B 1 73 ? 8.523 -26.875 3.105 1 85.19 73 GLU B CA 1
ATOM 2152 C C . GLU B 1 73 ? 9.844 -26.469 3.758 1 85.19 73 GLU B C 1
ATOM 2154 O O . GLU B 1 73 ? 10.891 -26.469 3.109 1 85.19 73 GLU B O 1
ATOM 2159 N N . GLN B 1 74 ? 9.758 -26.047 4.988 1 78.06 74 GLN B N 1
ATOM 2160 C CA . GLN B 1 74 ? 10.93 -25.531 5.691 1 78.06 74 GLN B CA 1
ATOM 2161 C C . GLN B 1 74 ? 12.094 -26.516 5.621 1 78.06 74 GLN B C 1
ATOM 2163 O O . GLN B 1 74 ? 13.258 -26.109 5.535 1 78.06 74 GLN B O 1
ATOM 2168 N N . ASP B 1 75 ? 11.789 -27.688 5.668 1 73 75 ASP B N 1
ATOM 2169 C CA . ASP B 1 75 ? 12.836 -28.703 5.691 1 73 75 ASP B CA 1
ATOM 2170 C C . ASP B 1 75 ? 13.43 -28.906 4.301 1 73 75 ASP B C 1
ATOM 2172 O O . ASP B 1 75 ? 14.5 -29.5 4.16 1 73 75 ASP B O 1
ATOM 2176 N N . LYS B 1 76 ? 12.844 -28.391 3.332 1 66.88 76 LYS B N 1
ATOM 2177 C CA . LYS B 1 76 ? 13.297 -28.625 1.963 1 66.88 76 LYS B CA 1
ATOM 2178 C C . LYS B 1 76 ? 14.102 -27.438 1.447 1 66.88 76 LYS B C 1
ATOM 2180 O O . LYS B 1 76 ? 14.422 -27.359 0.258 1 66.88 76 LYS B O 1
ATOM 2185 N N . THR B 1 77 ? 14.188 -26.453 2.193 1 64.69 77 THR B N 1
ATOM 2186 C CA . THR B 1 77 ? 14.977 -25.328 1.7 1 64.69 77 THR B CA 1
ATOM 2187 C C . THR B 1 77 ? 16.188 -25.094 2.59 1 64.69 77 THR B C 1
ATOM 2189 O O . THR B 1 77 ? 16.172 -25.422 3.777 1 64.69 77 THR B O 1
ATOM 2192 N N . ASN B 1 78 ? 17.266 -24.891 1.92 1 63.16 78 ASN B N 1
ATOM 2193 C CA . ASN B 1 78 ? 18.484 -24.484 2.605 1 63.16 78 ASN B CA 1
ATOM 2194 C C . ASN B 1 78 ? 18.391 -23.047 3.111 1 63.16 78 ASN B C 1
ATOM 2196 O O . ASN B 1 78 ? 19.297 -22.562 3.797 1 63.16 78 ASN B O 1
ATOM 2200 N N . ILE B 1 79 ? 17.312 -22.469 2.654 1 62.09 79 ILE B N 1
ATOM 2201 C CA . ILE B 1 79 ? 17.25 -21.078 3.049 1 62.09 79 ILE B CA 1
ATOM 2202 C C . ILE B 1 79 ? 16.703 -20.969 4.473 1 62.09 79 ILE B C 1
ATOM 2204 O O . ILE B 1 79 ? 15.641 -21.5 4.781 1 62.09 79 ILE B O 1
ATOM 2208 N N . GLU B 1 80 ? 17.609 -20.594 5.293 1 64.75 80 GLU B N 1
ATOM 2209 C CA . GLU B 1 80 ? 17.234 -20.375 6.684 1 64.75 80 GLU B CA 1
ATOM 2210 C C . GLU B 1 80 ? 16.328 -19.156 6.828 1 64.75 80 GLU B C 1
ATOM 2212 O O . GLU B 1 80 ? 16.578 -18.125 6.211 1 64.75 80 GLU B O 1
ATOM 2217 N N . CYS B 1 81 ? 15.141 -19.406 7.27 1 71 81 CYS B N 1
ATOM 2218 C CA . CYS B 1 81 ? 14.297 -18.297 7.695 1 71 81 CYS B CA 1
ATOM 2219 C C . CYS B 1 81 ? 14.812 -17.672 8.984 1 71 81 CYS B C 1
ATOM 2221 O O . CYS B 1 81 ? 14.797 -18.312 10.039 1 71 81 CYS B O 1
ATOM 2223 N N . ASP B 1 82 ? 15.586 -16.547 8.766 1 66.69 82 ASP B N 1
ATOM 2224 C CA . ASP B 1 82 ? 16.031 -15.828 9.953 1 66.69 82 ASP B CA 1
ATOM 2225 C C . ASP B 1 82 ? 14.883 -15.023 10.57 1 66.69 82 ASP B C 1
ATOM 2227 O O . ASP B 1 82 ? 15.016 -14.477 11.664 1 66.69 82 ASP B O 1
ATOM 2231 N N . GLY B 1 83 ? 13.727 -15.148 9.898 1 69 83 GLY B N 1
ATOM 2232 C CA . GLY B 1 83 ? 12.586 -14.406 10.414 1 69 83 GLY B CA 1
ATOM 2233 C C . GLY B 1 83 ? 11.609 -15.281 11.18 1 69 83 GLY B C 1
ATOM 2234 O O . GLY B 1 83 ? 11.984 -16.312 11.727 1 69 83 GLY B O 1
ATOM 2235 N N . GLU B 1 84 ? 10.422 -14.594 11.453 1 77.19 84 GLU B N 1
ATOM 2236 C CA . GLU B 1 84 ? 9.352 -15.289 12.148 1 77.19 84 GLU B CA 1
ATOM 2237 C C . GLU B 1 84 ? 8.359 -15.906 11.164 1 77.19 84 GLU B C 1
ATOM 2239 O O . GLU B 1 84 ? 8.328 -15.531 9.992 1 77.19 84 GLU B O 1
ATOM 2244 N N . ILE B 1 85 ? 7.812 -17.016 11.57 1 75.06 85 ILE B N 1
ATOM 2245 C CA . ILE B 1 85 ? 6.66 -17.531 10.836 1 75.06 85 ILE B CA 1
ATOM 2246 C C . ILE B 1 85 ? 5.387 -16.859 11.336 1 75.06 85 ILE B C 1
ATOM 2248 O O . ILE B 1 85 ? 5.102 -16.859 12.531 1 75.06 85 ILE B O 1
ATOM 2252 N N . SER B 1 86 ? 4.773 -16.172 10.383 1 77.12 86 SER B N 1
ATOM 2253 C CA . SER B 1 86 ? 3.539 -15.5 10.773 1 77.12 86 SER B CA 1
ATOM 2254 C C . SER B 1 86 ? 2.438 -16.5 11.094 1 77.12 86 SER B C 1
ATOM 2256 O O . SER B 1 86 ? 2.244 -17.469 10.359 1 77.12 86 SER B O 1
ATOM 2258 N N . SER B 1 87 ? 1.854 -16.328 12.266 1 68.81 87 SER B N 1
ATOM 2259 C CA . SER B 1 87 ? 0.725 -17.188 12.609 1 68.81 87 SER B CA 1
ATOM 2260 C C . SER B 1 87 ? -0.591 -16.578 12.117 1 68.81 87 SER B C 1
ATOM 2262 O O . SER B 1 87 ? -0.787 -15.367 12.18 1 68.81 87 SER B O 1
ATOM 2264 N N . ARG B 1 88 ? -1.25 -17.297 11.156 1 58 88 ARG B N 1
ATOM 2265 C CA . ARG B 1 88 ? -2.582 -16.844 10.773 1 58 88 ARG B CA 1
ATOM 2266 C C . ARG B 1 88 ? -3.516 -16.812 11.977 1 58 88 ARG B C 1
ATOM 2268 O O . ARG B 1 88 ? -3.82 -17.844 12.57 1 58 88 ARG B O 1
ATOM 2275 N N . ARG B 1 89 ? -3.316 -15.875 12.922 1 50.69 89 ARG B N 1
ATOM 2276 C CA . ARG B 1 89 ? -4.359 -15.906 13.945 1 50.69 89 ARG B CA 1
ATOM 2277 C C . ARG B 1 89 ? -5.738 -15.695 13.328 1 50.69 89 ARG B C 1
ATOM 2279 O O . ARG B 1 89 ? -5.934 -14.758 12.547 1 50.69 89 ARG B O 1
ATOM 2286 N N . ARG B 1 90 ? -6.484 -16.75 13.109 1 47.16 90 ARG B N 1
ATOM 2287 C CA . ARG B 1 90 ? -7.871 -16.844 12.656 1 47.16 90 ARG B CA 1
ATOM 2288 C C . ARG B 1 90 ? -8.719 -15.742 13.297 1 47.16 90 ARG B C 1
ATOM 2290 O O . ARG B 1 90 ? -9.414 -15.984 14.289 1 47.16 90 ARG B O 1
ATOM 2297 N N . LEU B 1 91 ? -8.258 -14.625 13.547 1 46.03 91 LEU B N 1
ATOM 2298 C CA . LEU B 1 91 ? -9.344 -13.812 14.086 1 46.03 91 LEU B CA 1
ATOM 2299 C C . LEU B 1 91 ? -10.32 -13.414 12.984 1 46.03 91 LEU B C 1
ATOM 2301 O O . LEU B 1 91 ? -10.023 -12.539 12.164 1 46.03 91 LEU B O 1
ATOM 2305 N N . LYS B 1 92 ? -10.961 -14.438 12.227 1 47.22 92 LYS B N 1
ATOM 2306 C CA . LYS B 1 92 ? -12.07 -14.25 11.289 1 47.22 92 LYS B CA 1
ATOM 2307 C C . LYS B 1 92 ? -12.836 -12.969 11.594 1 47.22 92 LYS B C 1
ATOM 2309 O O . LYS B 1 92 ? -13.078 -12.156 10.695 1 47.22 92 LYS B O 1
ATOM 2314 N N . HIS B 1 93 ? -13.898 -13.117 12.5 1 46.56 93 HIS B N 1
ATOM 2315 C CA . HIS B 1 93 ? -15.281 -12.648 12.586 1 46.56 93 HIS B CA 1
ATOM 2316 C C . HIS B 1 93 ? -15.336 -11.188 13 1 46.56 93 HIS B C 1
ATOM 2318 O O . HIS B 1 93 ? -16.391 -10.562 12.938 1 46.56 93 HIS B O 1
ATOM 2324 N N . LEU B 1 94 ? -14.453 -10.688 13.797 1 46.03 94 LEU B N 1
ATOM 2325 C CA . LEU B 1 94 ? -15.023 -9.547 14.5 1 46.03 94 LEU B CA 1
ATOM 2326 C C . LEU B 1 94 ? -14.797 -8.258 13.727 1 46.03 94 LEU B C 1
ATOM 2328 O O . LEU B 1 94 ? -15.398 -7.223 14.039 1 46.03 94 LEU B O 1
ATOM 2332 N N . SER B 1 95 ? -13.812 -8.258 12.75 1 50.34 95 SER B N 1
ATOM 2333 C CA . SER B 1 95 ? -13.617 -6.918 12.211 1 50.34 95 SER B CA 1
ATOM 2334 C C . SER B 1 95 ? -14.18 -6.797 10.805 1 50.34 95 SER B C 1
ATOM 2336 O O . SER B 1 95 ? -13.984 -7.684 9.969 1 50.34 95 SER B O 1
ATOM 2338 N N . LEU B 1 96 ? -15.195 -6.168 10.602 1 52.19 96 LEU B N 1
ATOM 2339 C CA . LEU B 1 96 ? -15.852 -5.832 9.344 1 52.19 96 LEU B CA 1
ATOM 2340 C C . LEU B 1 96 ? -14.828 -5.629 8.234 1 52.19 96 LEU B C 1
ATOM 2342 O O . LEU B 1 96 ? -15.117 -5.879 7.059 1 52.19 96 LEU B O 1
ATOM 2346 N N . ASN B 1 97 ? -13.594 -5.352 8.562 1 55.69 97 ASN B N 1
ATOM 2347 C CA . ASN B 1 97 ? -12.656 -4.977 7.508 1 55.69 97 ASN B CA 1
ATOM 2348 C C . ASN B 1 97 ? -11.539 -6.004 7.363 1 55.69 97 ASN B C 1
ATOM 2350 O O . ASN B 1 97 ? -10.508 -5.723 6.754 1 55.69 97 ASN B O 1
ATOM 2354 N N . TYR B 1 98 ? -11.844 -7.152 7.934 1 59.91 98 TYR B N 1
ATOM 2355 C CA . TYR B 1 98 ? -10.812 -8.18 7.848 1 59.91 98 TYR B CA 1
ATOM 2356 C C . TYR B 1 98 ? -10.734 -8.766 6.441 1 59.91 98 TYR B C 1
ATOM 2358 O O . TYR B 1 98 ? -11.742 -9.242 5.91 1 59.91 98 TYR B O 1
ATOM 2366 N N . LYS B 1 99 ? -9.594 -8.492 5.848 1 68.19 99 LYS B N 1
ATOM 2367 C CA . LYS B 1 99 ? -9.352 -9.141 4.566 1 68.19 99 LYS B CA 1
ATOM 2368 C C . LYS B 1 99 ? -8.547 -10.43 4.742 1 68.19 99 LYS B C 1
ATOM 2370 O O . LYS B 1 99 ? -7.465 -10.414 5.332 1 68.19 99 LYS B O 1
ATOM 2375 N N . ASP B 1 100 ? -9.195 -11.586 4.344 1 73.88 100 ASP B N 1
ATOM 2376 C CA . ASP B 1 100 ? -8.492 -12.867 4.402 1 73.88 100 ASP B CA 1
ATOM 2377 C C . ASP B 1 100 ? -7.184 -12.812 3.619 1 73.88 100 ASP B C 1
ATOM 2379 O O . ASP B 1 100 ? -7.121 -12.219 2.541 1 73.88 100 ASP B O 1
ATOM 2383 N N . PRO B 1 101 ? -6.137 -13.359 4.219 1 77.88 101 PRO B N 1
ATOM 2384 C CA . PRO B 1 101 ? -4.887 -13.445 3.459 1 77.88 101 PRO B CA 1
ATOM 2385 C C . PRO B 1 101 ? -5.02 -14.281 2.189 1 77.88 101 PRO B C 1
ATOM 2387 O O . PRO B 1 101 ? -5.77 -15.258 2.166 1 77.88 101 PRO B O 1
ATOM 2390 N N . ILE B 1 102 ? -4.441 -13.844 1.176 1 80.75 102 ILE B N 1
ATOM 2391 C CA . ILE B 1 102 ? -4.363 -14.633 -0.048 1 80.75 102 ILE B CA 1
ATOM 2392 C C . ILE B 1 102 ? -3.367 -15.773 0.138 1 80.75 102 ILE B C 1
ATOM 2394 O O . ILE B 1 102 ? -2.189 -15.539 0.415 1 80.75 102 ILE B O 1
ATOM 2398 N N . ILE B 1 103 ? -3.877 -16.984 -0.007 1 79.44 103 ILE B N 1
ATOM 2399 C CA . ILE B 1 103 ? -3.041 -18.172 0.17 1 79.44 103 ILE B CA 1
ATOM 2400 C C . ILE B 1 103 ? -2.539 -18.656 -1.188 1 79.44 103 ILE B C 1
ATOM 2402 O O . ILE B 1 103 ? -3.33 -18.844 -2.115 1 79.44 103 ILE B O 1
ATOM 2406 N N . VAL B 1 104 ? -1.271 -18.719 -1.21 1 81.81 104 VAL B N 1
ATOM 2407 C CA . VAL B 1 104 ? -0.672 -19.141 -2.471 1 81.81 104 VAL B CA 1
ATOM 2408 C C . VAL B 1 104 ? -0.248 -20.609 -2.377 1 81.81 104 VAL B C 1
ATOM 2410 O O . VAL B 1 104 ? 0.335 -21.031 -1.375 1 81.81 104 VAL B O 1
ATOM 2413 N N . THR B 1 105 ? -0.708 -21.328 -3.4 1 74.38 105 THR B N 1
ATOM 2414 C CA . THR B 1 105 ? -0.294 -22.734 -3.436 1 74.38 105 THR B CA 1
ATOM 2415 C C . THR B 1 105 ? 1.058 -22.875 -4.129 1 74.38 105 THR B C 1
ATOM 2417 O O . THR B 1 105 ? 1.523 -21.953 -4.793 1 74.38 105 THR B O 1
ATOM 2420 N N . ARG B 1 106 ? 1.804 -23.891 -4.004 1 65.38 106 ARG B N 1
ATOM 2421 C CA . ARG B 1 106 ? 3.184 -24.188 -4.383 1 65.38 106 ARG B CA 1
ATOM 2422 C C . ARG B 1 106 ? 3.461 -23.734 -5.816 1 65.38 106 ARG B C 1
ATOM 2424 O O . ARG B 1 106 ? 4.516 -23.172 -6.105 1 65.38 106 ARG B O 1
ATOM 2431 N N . ASP B 1 107 ? 2.604 -23.875 -6.777 1 62.66 107 ASP B N 1
ATOM 2432 C CA . ASP B 1 107 ? 2.941 -23.672 -8.188 1 62.66 107 ASP B CA 1
ATOM 2433 C C . ASP B 1 107 ? 2.424 -22.328 -8.695 1 62.66 107 ASP B C 1
ATOM 2435 O O . ASP B 1 107 ? 2.703 -21.938 -9.828 1 62.66 107 ASP B O 1
ATOM 2439 N N . ASN B 1 108 ? 1.978 -21.422 -7.855 1 60.94 108 ASN B N 1
ATOM 2440 C CA . ASN B 1 108 ? 1.121 -20.344 -8.336 1 60.94 108 ASN B CA 1
ATOM 2441 C C . ASN B 1 108 ? 1.924 -19.078 -8.633 1 60.94 108 ASN B C 1
ATOM 2443 O O . ASN B 1 108 ? 1.447 -18.188 -9.336 1 60.94 108 ASN B O 1
ATOM 2447 N N . GLN B 1 109 ? 3.217 -19.141 -8.594 1 64.81 109 GLN B N 1
ATOM 2448 C CA . GLN B 1 109 ? 3.842 -17.828 -8.656 1 64.81 109 GLN B CA 1
ATOM 2449 C C . GLN B 1 109 ? 4.895 -17.766 -9.758 1 64.81 109 GLN B C 1
ATOM 2451 O O . GLN B 1 109 ? 5.523 -16.719 -9.977 1 64.81 109 GLN B O 1
ATOM 2456 N N . SER B 1 110 ? 4.75 -18.812 -10.602 1 76.5 110 SER B N 1
ATOM 2457 C CA . SER B 1 110 ? 5.91 -18.844 -11.492 1 76.5 110 SER B CA 1
ATOM 2458 C C . SER B 1 110 ? 5.508 -18.562 -12.938 1 76.5 110 SER B C 1
ATOM 2460 O O . SER B 1 110 ? 4.469 -19.031 -13.398 1 76.5 110 SER B O 1
ATOM 2462 N N . CYS B 1 111 ? 6.293 -17.719 -13.484 1 84.88 111 CYS B N 1
ATOM 2463 C CA . CYS B 1 111 ? 6.176 -17.422 -14.906 1 84.88 111 CYS B CA 1
ATOM 2464 C C . CYS B 1 111 ? 7.012 -18.391 -15.734 1 84.88 111 CYS B C 1
ATOM 2466 O O . CYS B 1 111 ? 8.203 -18.562 -15.492 1 84.88 111 CYS B O 1
ATOM 2468 N N . SER B 1 112 ? 6.375 -19.156 -16.609 1 82.19 112 SER B N 1
ATOM 2469 C CA . SER B 1 112 ? 7.09 -20.031 -17.516 1 82.19 112 SER B CA 1
ATOM 2470 C C . SER B 1 112 ? 7.445 -19.328 -18.828 1 82.19 112 SER B C 1
ATOM 2472 O O . SER B 1 112 ? 8.391 -19.719 -19.516 1 82.19 112 SER B O 1
ATOM 2474 N N . SER B 1 113 ? 6.668 -18.359 -19.156 1 88.06 113 SER B N 1
ATOM 2475 C CA . SER B 1 113 ? 6.855 -17.547 -20.359 1 88.06 113 SER B CA 1
ATOM 2476 C C . SER B 1 113 ? 6.234 -16.172 -20.188 1 88.06 113 SER B C 1
ATOM 2478 O O . SER B 1 113 ? 5.59 -15.891 -19.172 1 88.06 113 SER B O 1
ATOM 2480 N N . GLU B 1 114 ? 6.52 -15.344 -21.188 1 92.38 114 GLU B N 1
ATOM 2481 C CA . GLU B 1 114 ? 5.887 -14.031 -21.188 1 92.38 114 GLU B CA 1
ATOM 2482 C C . GLU B 1 114 ? 4.391 -14.141 -21.469 1 92.38 114 GLU B C 1
ATOM 2484 O O . GLU B 1 114 ? 3.961 -15.031 -22.203 1 92.38 114 GLU B O 1
ATOM 2489 N N . GLY B 1 115 ? 3.656 -13.227 -20.844 1 93.56 115 GLY B N 1
ATOM 2490 C CA . GLY B 1 115 ? 2.221 -13.203 -21.078 1 93.56 115 GLY B CA 1
ATOM 2491 C C . GLY B 1 115 ? 1.415 -13.242 -19.781 1 93.56 115 GLY B C 1
ATOM 2492 O O . GLY B 1 115 ? 1.835 -12.688 -18.766 1 93.56 115 GLY B O 1
ATOM 2493 N N . HIS B 1 116 ? 0.21 -13.742 -19.938 1 94.19 116 HIS B N 1
ATOM 2494 C CA . HIS B 1 116 ? -0.71 -13.812 -18.797 1 94.19 116 HIS B CA 1
ATOM 2495 C C . HIS B 1 116 ? -0.957 -15.25 -18.375 1 94.19 116 HIS B C 1
ATOM 2497 O O . HIS B 1 116 ? -1.277 -16.109 -19.203 1 94.19 116 HIS B O 1
ATOM 2503 N N . MET B 1 117 ? -0.745 -15.523 -17.125 1 91.31 117 MET B N 1
ATOM 2504 C CA . MET B 1 117 ? -0.878 -16.875 -16.594 1 91.31 117 MET B CA 1
ATOM 2505 C C . MET B 1 117 ? -1.776 -16.891 -15.359 1 91.31 117 MET B C 1
ATOM 2507 O O . MET B 1 117 ? -1.937 -15.875 -14.688 1 91.31 117 MET B O 1
ATOM 2511 N N . PRO B 1 118 ? -2.387 -18.062 -15.078 1 91 118 PRO B N 1
ATOM 2512 C CA . PRO B 1 118 ? -3.168 -18.141 -13.836 1 91 118 PRO B CA 1
ATOM 2513 C C . PRO B 1 118 ? -2.311 -17.969 -12.586 1 91 118 PRO B C 1
ATOM 2515 O O . PRO B 1 118 ? -1.185 -18.469 -12.531 1 91 118 PRO B O 1
ATOM 2518 N N . PHE B 1 119 ? -2.822 -17.25 -11.688 1 89.75 119 PHE B N 1
ATOM 2519 C CA . PHE B 1 119 ? -2.145 -17.109 -10.406 1 89.75 119 PHE B CA 1
ATOM 2520 C C . PHE B 1 119 ? -2.342 -18.344 -9.547 1 89.75 119 PHE B C 1
ATOM 2522 O O . PHE B 1 119 ? -1.421 -18.781 -8.852 1 89.75 119 PHE B O 1
ATOM 2529 N N . GLU B 1 120 ? -3.533 -18.844 -9.664 1 84.25 120 GLU B N 1
ATOM 2530 C CA . GLU B 1 120 ? -3.865 -20.078 -8.969 1 84.25 120 GLU B CA 1
ATOM 2531 C C . GLU B 1 120 ? -3.945 -21.25 -9.938 1 84.25 120 GLU B C 1
ATOM 2533 O O . GLU B 1 120 ? -4.801 -21.281 -10.82 1 84.25 120 GLU B O 1
ATOM 2538 N N . LYS B 1 121 ? -3.188 -22.266 -9.656 1 76.94 121 LYS B N 1
ATOM 2539 C CA . LYS B 1 121 ? -3.119 -23.375 -10.594 1 76.94 121 LYS B CA 1
ATOM 2540 C C . LYS B 1 121 ? -4.379 -24.234 -10.523 1 76.94 121 LYS B C 1
ATOM 2542 O O . LYS B 1 121 ? -4.766 -24.875 -11.508 1 76.94 121 LYS B O 1
ATOM 2547 N N . ASN B 1 122 ? -5.02 -24.219 -9.406 1 79.5 122 ASN B N 1
ATOM 2548 C CA . ASN B 1 122 ? -6.172 -25.094 -9.242 1 79.5 122 ASN B CA 1
ATOM 2549 C C . ASN B 1 122 ? -7.473 -24.391 -9.609 1 79.5 122 ASN B C 1
ATOM 2551 O O . ASN B 1 122 ? -8.562 -24.906 -9.336 1 79.5 122 ASN B O 1
ATOM 2555 N N . SER B 1 123 ? -7.395 -23.266 -10.234 1 86.81 123 SER B N 1
ATOM 2556 C CA . SER B 1 123 ? -8.578 -22.531 -10.656 1 86.81 123 SER B CA 1
ATOM 2557 C C . SER B 1 123 ? -8.57 -22.281 -12.156 1 86.81 123 SER B C 1
ATOM 2559 O O . SER B 1 123 ? -7.508 -22.094 -12.758 1 86.81 123 SER B O 1
ATOM 2561 N N . GLU B 1 124 ? -9.805 -22.422 -12.68 1 91.44 124 GLU B N 1
ATOM 2562 C CA . GLU B 1 124 ? -9.961 -22.109 -14.094 1 91.44 124 GLU B CA 1
ATOM 2563 C C . GLU B 1 124 ? -10.227 -20.625 -14.312 1 91.44 124 GLU B C 1
ATOM 2565 O O . GLU B 1 124 ? -9.914 -20.078 -15.375 1 91.44 124 GLU B O 1
ATOM 2570 N N . CYS B 1 125 ? -10.859 -20.062 -13.32 1 94.19 125 CYS B N 1
ATOM 2571 C CA . CYS B 1 125 ? -11.148 -18.625 -13.422 1 94.19 125 CYS B CA 1
ATOM 2572 C C . CYS B 1 125 ? -10.93 -17.938 -12.078 1 94.19 125 CYS B C 1
ATOM 2574 O O . CYS B 1 125 ? -11.211 -18.516 -11.031 1 94.19 125 CYS B O 1
ATOM 2576 N N . SER B 1 126 ? -10.352 -16.781 -12.125 1 94.25 126 SER B N 1
ATOM 2577 C CA . SER B 1 126 ? -10.062 -15.969 -10.945 1 94.25 126 SER B CA 1
ATOM 2578 C C . SER B 1 126 ? -10 -14.484 -11.297 1 94.25 126 SER B C 1
ATOM 2580 O O . SER B 1 126 ? -9.617 -14.117 -12.406 1 94.25 126 SER B O 1
ATOM 2582 N N . PRO B 1 127 ? -10.43 -13.664 -10.375 1 95.25 127 PRO B N 1
ATOM 2583 C CA . PRO B 1 127 ? -10.281 -12.234 -10.633 1 95.25 127 PRO B CA 1
ATOM 2584 C C . PRO B 1 127 ? -8.82 -11.812 -10.812 1 95.25 127 PRO B C 1
ATOM 2586 O O . PRO B 1 127 ? -8.539 -10.797 -11.445 1 95.25 127 PRO B O 1
ATOM 2589 N N . ALA B 1 128 ? -7.949 -12.641 -10.281 1 95.19 128 ALA B N 1
ATOM 2590 C CA . ALA B 1 128 ? -6.531 -12.281 -10.32 1 95.19 128 ALA B CA 1
ATOM 2591 C C . ALA B 1 128 ? -5.758 -13.219 -11.25 1 95.19 128 ALA B C 1
ATOM 2593 O O . ALA B 1 128 ? -6.145 -14.375 -11.438 1 95.19 128 ALA B O 1
ATOM 2594 N N . PHE B 1 129 ? -4.727 -12.68 -11.805 1 94.5 129 PHE B N 1
ATOM 2595 C CA . PHE B 1 129 ? -3.852 -13.445 -12.688 1 94.5 129 PHE B CA 1
ATOM 2596 C C . PHE B 1 129 ? -2.432 -12.898 -12.648 1 94.5 129 PHE B C 1
ATOM 2598 O O . PHE B 1 129 ? -2.176 -11.867 -12.023 1 94.5 129 PHE B O 1
ATOM 2605 N N . LEU B 1 130 ? -1.592 -13.641 -13.273 1 93.81 130 LEU B N 1
ATOM 2606 C CA . LEU B 1 130 ? -0.178 -13.273 -13.281 1 93.81 130 LEU B CA 1
ATOM 2607 C C . LEU B 1 130 ? 0.22 -12.672 -14.625 1 93.81 130 LEU B C 1
ATOM 2609 O O . LEU B 1 130 ? -0.009 -13.281 -15.672 1 93.81 130 LEU B O 1
ATOM 2613 N N . LYS B 1 131 ? 0.681 -11.492 -14.531 1 94.69 131 LYS B N 1
ATOM 2614 C CA . LYS B 1 131 ? 1.288 -10.875 -15.711 1 94.69 131 LYS B CA 1
ATOM 2615 C C . LYS B 1 131 ? 2.797 -11.102 -15.727 1 94.69 131 LYS B C 1
ATOM 2617 O O . LYS B 1 131 ? 3.52 -10.562 -14.883 1 94.69 131 LYS B O 1
ATOM 2622 N N . CYS B 1 132 ? 3.215 -11.859 -16.719 1 93.75 132 CYS B N 1
ATOM 2623 C CA . CYS B 1 132 ? 4.613 -12.266 -16.812 1 93.75 132 CYS B CA 1
ATOM 2624 C C . CYS B 1 132 ? 5.344 -11.477 -17.891 1 93.75 132 CYS B C 1
ATOM 2626 O O . CYS B 1 132 ? 4.938 -11.477 -19.047 1 93.75 132 CYS B O 1
ATOM 2628 N N . GLU B 1 133 ? 6.344 -10.805 -17.422 1 90.38 133 GLU B N 1
ATOM 2629 C CA . GLU B 1 133 ? 7.137 -10 -18.359 1 90.38 133 GLU B CA 1
ATOM 2630 C C . GLU B 1 133 ? 8.633 -10.18 -18.094 1 90.38 133 GLU B C 1
ATOM 2632 O O . GLU B 1 133 ? 9.039 -10.531 -16.984 1 90.38 133 GLU B O 1
ATOM 2637 N N . LYS B 1 134 ? 9.383 -9.977 -19.156 1 87.06 134 LYS B N 1
ATOM 2638 C CA . LYS B 1 134 ? 10.836 -10.062 -19.016 1 87.06 134 LYS B CA 1
ATOM 2639 C C . LYS B 1 134 ? 11.414 -8.758 -18.469 1 87.06 134 LYS B C 1
ATOM 2641 O O . LYS B 1 134 ? 11.031 -7.672 -18.922 1 87.06 134 LYS B O 1
ATOM 2646 N N . SER B 1 135 ? 12.18 -8.922 -17.469 1 77.44 135 SER B N 1
ATOM 2647 C CA . SER B 1 135 ? 12.883 -7.758 -16.938 1 77.44 135 SER B CA 1
ATOM 2648 C C . SER B 1 135 ? 13.984 -7.297 -17.891 1 77.44 135 SER B C 1
ATOM 2650 O O . SER B 1 135 ? 14.242 -7.945 -18.906 1 77.44 135 SER B O 1
ATOM 2652 N N . LYS B 1 136 ? 14.523 -6.102 -17.547 1 75.69 136 LYS B N 1
ATOM 2653 C CA . LYS B 1 136 ? 15.617 -5.578 -18.359 1 75.69 136 LYS B CA 1
ATOM 2654 C C . LYS B 1 136 ? 16.781 -6.562 -18.422 1 75.69 136 LYS B C 1
ATOM 2656 O O . LYS B 1 136 ? 17.516 -6.621 -19.406 1 75.69 136 LYS B O 1
ATOM 2661 N N . ASN B 1 137 ? 16.969 -7.398 -17.391 1 77.06 137 ASN B N 1
ATOM 2662 C CA . ASN B 1 137 ? 18.062 -8.359 -17.328 1 77.06 137 ASN B CA 1
ATOM 2663 C C . ASN B 1 137 ? 17.672 -9.711 -17.922 1 77.06 137 ASN B C 1
ATOM 2665 O O . ASN B 1 137 ? 18.406 -10.695 -17.781 1 77.06 137 ASN B O 1
ATOM 2669 N N . GLY B 1 138 ? 16.516 -9.797 -18.453 1 77.69 138 GLY B N 1
ATOM 2670 C CA . GLY B 1 138 ? 16.078 -10.984 -19.156 1 77.69 138 GLY B CA 1
ATOM 2671 C C . GLY B 1 138 ? 15.367 -11.984 -18.266 1 77.69 138 GLY B C 1
ATOM 2672 O O . GLY B 1 138 ? 14.969 -13.055 -18.719 1 77.69 138 GLY B O 1
ATOM 2673 N N . ARG B 1 139 ? 15.25 -11.664 -17.109 1 77.88 139 ARG B N 1
ATOM 2674 C CA . ARG B 1 139 ? 14.57 -12.578 -16.203 1 77.88 139 ARG B CA 1
ATOM 2675 C C . ARG B 1 139 ? 13.062 -12.352 -16.234 1 77.88 139 ARG B C 1
ATOM 2677 O O . ARG B 1 139 ? 12.602 -11.219 -16.344 1 77.88 139 ARG B O 1
ATOM 2684 N N . LEU B 1 140 ? 12.359 -13.484 -16.109 1 86.62 140 LEU B N 1
ATOM 2685 C CA . LEU B 1 140 ? 10.898 -13.406 -16.109 1 86.62 140 LEU B CA 1
ATOM 2686 C C . LEU B 1 140 ? 10.391 -12.977 -14.734 1 86.62 140 LEU B C 1
ATOM 2688 O O . LEU B 1 140 ? 10.828 -13.516 -13.711 1 86.62 140 LEU B O 1
ATOM 2692 N N . ARG B 1 141 ? 9.602 -12.008 -14.805 1 85.56 141 ARG B N 1
ATOM 2693 C CA . ARG B 1 141 ? 8.969 -11.531 -13.578 1 85.56 141 ARG B CA 1
ATOM 2694 C C . ARG B 1 141 ? 7.449 -11.586 -13.688 1 85.56 141 ARG B C 1
ATOM 2696 O O . ARG B 1 141 ? 6.887 -11.266 -14.734 1 85.56 141 ARG B O 1
ATOM 2703 N N . GLY B 1 142 ? 6.895 -12.039 -12.617 1 91.5 142 GLY B N 1
ATOM 2704 C CA . GLY B 1 142 ? 5.441 -12.086 -12.57 1 91.5 142 GLY B CA 1
ATOM 2705 C C . GLY B 1 142 ? 4.844 -11.141 -11.547 1 91.5 142 GLY B C 1
ATOM 2706 O O . GLY B 1 142 ? 5.312 -11.078 -10.406 1 91.5 142 GLY B O 1
ATOM 2707 N N . ILE B 1 143 ? 3.887 -10.398 -12.016 1 94.12 143 ILE B N 1
ATOM 2708 C CA . ILE B 1 143 ? 3.154 -9.5 -11.125 1 94.12 143 ILE B CA 1
ATOM 2709 C C . ILE B 1 143 ? 1.67 -9.859 -11.141 1 94.12 143 ILE B C 1
ATOM 2711 O O . ILE B 1 143 ? 1.081 -10.047 -12.211 1 94.12 143 ILE B O 1
ATOM 2715 N N . VAL B 1 144 ? 1.14 -9.898 -9.961 1 95.56 144 VAL B N 1
ATOM 2716 C CA . VAL B 1 144 ? -0.279 -10.227 -9.852 1 95.56 144 VAL B CA 1
ATOM 2717 C C . VAL B 1 144 ? -1.118 -9.008 -10.234 1 95.56 144 VAL B C 1
ATOM 2719 O O . VAL B 1 144 ? -0.867 -7.898 -9.766 1 95.56 144 VAL B O 1
ATOM 2722 N N . HIS B 1 145 ? -2.047 -9.227 -11.102 1 96.19 145 HIS B N 1
ATOM 2723 C CA . HIS B 1 145 ? -3.027 -8.234 -11.523 1 96.19 145 HIS B CA 1
ATOM 2724 C C . HIS B 1 145 ? -4.453 -8.742 -11.312 1 96.19 145 HIS B C 1
ATOM 2726 O O . HIS B 1 145 ? -4.668 -9.938 -11.117 1 96.19 145 HIS B O 1
ATOM 2732 N N . GLN B 1 146 ? -5.348 -7.754 -11.305 1 96.5 146 GLN B N 1
ATOM 2733 C CA . GLN B 1 146 ? -6.762 -8.102 -11.242 1 96.5 146 GLN B CA 1
ATOM 2734 C C . GLN B 1 146 ? -7.488 -7.668 -12.508 1 96.5 146 GLN B C 1
ATOM 2736 O O . GLN B 1 146 ? -7.152 -6.641 -13.102 1 96.5 146 GLN B O 1
ATOM 2741 N N . CYS B 1 147 ? -8.453 -8.469 -12.82 1 96.62 147 CYS B N 1
ATOM 2742 C CA . CYS B 1 147 ? -9.391 -8.062 -13.859 1 96.62 147 CYS B CA 1
ATOM 2743 C C . CYS B 1 147 ? -10.328 -6.973 -13.352 1 96.62 147 CYS B C 1
ATOM 2745 O O . CYS B 1 147 ? -10.523 -6.832 -12.141 1 96.62 147 CYS B O 1
ATOM 2747 N N . PRO B 1 148 ? -10.836 -6.168 -14.305 1 95.38 148 PRO B N 1
ATOM 2748 C CA . PRO B 1 148 ? -11.844 -5.191 -13.875 1 95.38 148 PRO B CA 1
ATOM 2749 C C . PRO B 1 148 ? -13.07 -5.848 -13.25 1 95.38 148 PRO B C 1
ATOM 2751 O O . PRO B 1 148 ? -13.25 -7.062 -13.352 1 95.38 148 PRO B O 1
ATOM 2754 N N . GLN B 1 149 ? -13.828 -4.992 -12.633 1 93.19 149 GLN B N 1
ATOM 2755 C CA . GLN B 1 149 ? -15.031 -5.488 -11.977 1 93.19 149 GLN B CA 1
ATOM 2756 C C . GLN B 1 149 ? -15.914 -6.266 -12.961 1 93.19 149 GLN B C 1
ATOM 2758 O O . GLN B 1 149 ? -16.062 -5.867 -14.117 1 93.19 149 GLN B O 1
ATOM 2763 N N . ASN B 1 150 ? -16.438 -7.371 -12.523 1 94.25 150 ASN B N 1
ATOM 2764 C CA . ASN B 1 150 ? -17.359 -8.234 -13.25 1 94.25 150 ASN B CA 1
ATOM 2765 C C . ASN B 1 150 ? -16.641 -9.047 -14.32 1 94.25 150 ASN B C 1
ATOM 2767 O O . ASN B 1 150 ? -17.266 -9.633 -15.195 1 94.25 150 ASN B O 1
ATOM 2771 N N . TYR B 1 151 ? -15.391 -8.992 -14.281 1 96.19 151 TYR B N 1
ATOM 2772 C CA . TYR B 1 151 ? -14.57 -9.828 -15.156 1 96.19 151 TYR B CA 1
ATOM 2773 C C . TYR B 1 151 ? -13.703 -10.773 -14.336 1 96.19 151 TYR B C 1
ATOM 2775 O O . TYR B 1 151 ? -13.352 -10.477 -13.195 1 96.19 151 TYR B O 1
ATOM 2783 N N . VAL B 1 152 ? -13.414 -11.891 -14.977 1 96.69 152 VAL B N 1
ATOM 2784 C CA . VAL B 1 152 ? -12.492 -12.844 -14.367 1 96.69 152 VAL B CA 1
ATOM 2785 C C . VAL B 1 152 ? -11.523 -13.367 -15.422 1 96.69 152 VAL B C 1
ATOM 2787 O O . VAL B 1 152 ? -11.875 -13.492 -16.594 1 96.69 152 VAL B O 1
ATOM 2790 N N . TYR B 1 153 ? -10.328 -13.547 -14.969 1 96.5 153 TYR B N 1
ATOM 2791 C CA . TYR B 1 153 ? -9.344 -14.18 -15.836 1 96.5 153 TYR B CA 1
ATOM 2792 C C . TYR B 1 153 ? -9.719 -15.633 -16.109 1 96.5 153 TYR B C 1
ATOM 2794 O O . TYR B 1 153 ? -9.977 -16.406 -15.172 1 96.5 153 TYR B O 1
ATOM 2802 N N . TRP B 1 154 ? -9.742 -15.984 -17.328 1 96.06 154 TRP B N 1
ATOM 2803 C CA . TRP B 1 154 ? -10.055 -17.344 -17.734 1 96.06 154 TRP B CA 1
ATOM 2804 C C . TRP B 1 154 ? -8.828 -18.031 -18.312 1 96.06 154 TRP B C 1
ATOM 2806 O O . TRP B 1 154 ? -8.242 -17.562 -19.297 1 96.06 154 TRP B O 1
ATOM 2816 N N . SER B 1 155 ? -8.445 -19.188 -17.766 1 92.25 155 SER B N 1
ATOM 2817 C CA . SER B 1 155 ? -7.188 -19.844 -18.094 1 92.25 155 SER B CA 1
ATOM 2818 C C . SER B 1 155 ? -7.195 -20.375 -19.531 1 92.25 155 SER B C 1
ATOM 2820 O O . SER B 1 155 ? -6.141 -20.594 -20.125 1 92.25 155 SER B O 1
ATOM 2822 N N . ILE B 1 156 ? -8.359 -20.578 -20.109 1 92.44 156 ILE B N 1
ATOM 2823 C CA . ILE B 1 156 ? -8.477 -21.109 -21.469 1 92.44 156 ILE B CA 1
ATOM 2824 C C . ILE B 1 156 ? -8.18 -20 -22.484 1 92.44 156 ILE B C 1
ATOM 2826 O O . ILE B 1 156 ? -7.332 -20.172 -23.359 1 92.44 156 ILE B O 1
ATOM 2830 N N . SER B 1 157 ? -8.766 -18.859 -22.344 1 93.94 157 SER B N 1
ATOM 2831 C CA . SER B 1 157 ? -8.555 -17.766 -23.297 1 93.94 157 SER B CA 1
ATOM 2832 C C . SER B 1 157 ? -7.34 -16.922 -22.906 1 93.94 157 SER B C 1
ATOM 2834 O O . SER B 1 157 ? -6.828 -16.156 -23.719 1 93.94 157 SER B O 1
ATOM 2836 N N . ARG B 1 158 ? -6.953 -16.984 -21.656 1 93.81 158 ARG B N 1
ATOM 2837 C CA . ARG B 1 158 ? -5.855 -16.219 -21.094 1 93.81 158 ARG B CA 1
ATOM 2838 C C . ARG B 1 158 ? -6.145 -14.719 -21.156 1 93.81 158 ARG B C 1
ATOM 2840 O O . ARG B 1 158 ? -5.254 -13.922 -21.453 1 93.81 158 ARG B O 1
ATOM 2847 N N . ARG B 1 159 ? -7.418 -14.422 -20.922 1 96.06 159 ARG B N 1
ATOM 2848 C CA . ARG B 1 159 ? -7.91 -13.055 -20.891 1 96.06 159 ARG B CA 1
ATOM 2849 C C . ARG B 1 159 ? -8.953 -12.867 -19.781 1 96.06 159 ARG B C 1
ATOM 2851 O O . ARG B 1 159 ? -9.43 -13.844 -19.203 1 96.06 159 ARG B O 1
ATOM 2858 N N . CYS B 1 160 ? -9.172 -11.594 -19.484 1 97.56 160 CYS B N 1
ATOM 2859 C CA . CYS B 1 160 ? -10.297 -11.258 -18.609 1 97.56 160 CYS B CA 1
ATOM 2860 C C . CYS B 1 160 ? -11.617 -11.328 -19.375 1 97.56 160 CYS B C 1
ATOM 2862 O O . CYS B 1 160 ? -11.875 -10.5 -20.25 1 97.56 160 CYS B O 1
ATOM 2864 N N . GLU B 1 161 ? -12.453 -12.258 -18.953 1 97.06 161 GLU B N 1
ATOM 2865 C CA . GLU B 1 161 ? -13.758 -12.469 -19.562 1 97.06 161 GLU B CA 1
ATOM 2866 C C . GLU B 1 161 ? -14.883 -12.039 -18.625 1 97.06 161 GLU B C 1
ATOM 2868 O O . GLU B 1 161 ? -14.734 -12.094 -17.406 1 97.06 161 GLU B O 1
ATOM 2873 N N . ARG B 1 162 ? -15.945 -11.656 -19.266 1 96.06 162 ARG B N 1
ATOM 2874 C CA . ARG B 1 162 ? -17.094 -11.359 -18.438 1 96.06 162 ARG B CA 1
ATOM 2875 C C . ARG B 1 162 ? -17.531 -12.578 -17.625 1 96.06 162 ARG B C 1
ATOM 2877 O O . ARG B 1 162 ? -17.516 -13.703 -18.141 1 96.06 162 ARG B O 1
ATOM 2884 N N . VAL B 1 163 ? -17.891 -12.328 -16.438 1 95.12 163 VAL B N 1
ATOM 2885 C CA . VAL B 1 163 ? -18.25 -13.43 -15.547 1 95.12 163 VAL B CA 1
ATOM 2886 C C . VAL B 1 163 ? -19.391 -14.234 -16.156 1 95.12 163 VAL B C 1
ATOM 2888 O O . VAL B 1 163 ? -19.438 -15.461 -16.016 1 95.12 163 VAL B O 1
ATOM 2891 N N . GLU B 1 164 ? -20.25 -13.594 -16.812 1 93.94 164 GLU B N 1
ATOM 2892 C CA . GLU B 1 164 ? -21.422 -14.242 -17.406 1 93.94 164 GLU B CA 1
ATOM 2893 C C . GLU B 1 164 ? -21.016 -15.25 -18.484 1 93.94 164 GLU B C 1
ATOM 2895 O O . GLU B 1 164 ? -21.734 -16.203 -18.75 1 93.94 164 GLU B O 1
ATOM 2900 N N . ARG B 1 165 ? -19.953 -15.102 -19.062 1 92.94 165 ARG B N 1
ATOM 2901 C CA . ARG B 1 165 ? -19.484 -15.953 -20.156 1 92.94 165 ARG B CA 1
ATOM 2902 C C . ARG B 1 165 ? -18.812 -17.203 -19.609 1 92.94 165 ARG B C 1
ATOM 2904 O O . ARG B 1 165 ? -18.656 -18.203 -20.344 1 92.94 165 ARG B O 1
ATOM 2911 N N . VAL B 1 166 ? -18.328 -17.141 -18.406 1 93.69 166 VAL B N 1
ATOM 2912 C CA . VAL B 1 166 ? -17.594 -18.266 -17.828 1 93.69 166 VAL B CA 1
ATOM 2913 C C . VAL B 1 166 ? -18.25 -18.688 -16.516 1 93.69 166 VAL B C 1
ATOM 2915 O O . VAL B 1 166 ? -17.578 -18.875 -15.5 1 93.69 166 VAL B O 1
ATOM 2918 N N . ARG B 1 167 ? -19.484 -18.891 -16.531 1 88.94 167 ARG B N 1
ATOM 2919 C CA . ARG B 1 167 ? -20.266 -19.141 -15.32 1 88.94 167 ARG B CA 1
ATOM 2920 C C . ARG B 1 167 ? -19.906 -20.5 -14.711 1 88.94 167 ARG B C 1
ATOM 2922 O O . ARG B 1 167 ? -19.922 -20.656 -13.484 1 88.94 167 ARG B O 1
ATOM 2929 N N . ASP B 1 168 ? -19.484 -21.438 -15.516 1 90.69 168 ASP B N 1
ATOM 2930 C CA . ASP B 1 168 ? -19.281 -22.812 -15.031 1 90.69 168 ASP B CA 1
ATOM 2931 C C . ASP B 1 168 ? -17.812 -23.078 -14.734 1 90.69 168 ASP B C 1
ATOM 2933 O O . ASP B 1 168 ? -17.438 -24.219 -14.438 1 90.69 168 ASP B O 1
ATOM 2937 N N . CYS B 1 169 ? -17.031 -22.078 -14.641 1 92.44 169 CYS B N 1
ATOM 2938 C CA . CYS B 1 169 ? -15.602 -22.312 -14.43 1 92.44 169 CYS B CA 1
ATOM 2939 C C . CYS B 1 169 ? -15.297 -22.562 -12.961 1 92.44 169 CYS B C 1
ATOM 2941 O O . CYS B 1 169 ? -15.992 -22.047 -12.078 1 92.44 169 CYS B O 1
ATOM 2943 N N . LYS B 1 170 ? -14.328 -23.391 -12.672 1 93.06 170 LYS B N 1
ATOM 2944 C CA . LYS B 1 170 ? -13.875 -23.609 -11.305 1 93.06 170 LYS B CA 1
ATOM 2945 C C . LYS B 1 170 ? -13.227 -22.359 -10.734 1 93.06 170 LYS B C 1
ATOM 2947 O O . LYS B 1 170 ? -12.102 -22.016 -11.102 1 93.06 170 LYS B O 1
ATOM 2952 N N . ARG B 1 171 ? -13.836 -21.844 -9.734 1 90 171 ARG B N 1
ATOM 2953 C CA . ARG B 1 171 ? -13.43 -20.531 -9.25 1 90 171 ARG B CA 1
ATOM 2954 C C . ARG B 1 171 ? -12.438 -20.656 -8.109 1 90 171 ARG B C 1
ATOM 2956 O O . ARG B 1 171 ? -12.344 -21.688 -7.461 1 90 171 ARG B O 1
ATOM 2963 N N . THR B 1 172 ? -11.781 -19.562 -7.914 1 88.44 172 THR B N 1
ATOM 2964 C CA . THR B 1 172 ? -10.812 -19.438 -6.824 1 88.44 172 THR B CA 1
ATOM 2965 C C . THR B 1 172 ? -11.516 -19.5 -5.473 1 88.44 172 THR B C 1
ATOM 2967 O O . THR B 1 172 ? -12.672 -19.094 -5.348 1 88.44 172 THR B O 1
ATOM 2970 N N . THR B 1 173 ? -10.727 -19.984 -4.496 1 84.56 173 THR B N 1
ATOM 2971 C CA . THR B 1 173 ? -11.227 -19.969 -3.125 1 84.56 173 THR B CA 1
ATOM 2972 C C . THR B 1 173 ? -10.781 -18.703 -2.4 1 84.56 173 THR B C 1
ATOM 2974 O O . THR B 1 173 ? -11.305 -18.375 -1.332 1 84.56 173 THR B O 1
ATOM 2977 N N . ASN B 1 174 ? -9.836 -18.031 -3.021 1 87 174 ASN B N 1
ATOM 2978 C CA . ASN B 1 174 ? -9.359 -16.781 -2.426 1 87 174 ASN B CA 1
ATOM 2979 C C . ASN B 1 174 ? -10.398 -15.672 -2.543 1 87 174 ASN B C 1
ATOM 2981 O O . ASN B 1 174 ? -11.109 -15.586 -3.549 1 87 174 ASN B O 1
ATOM 2985 N N . ASN B 1 175 ? -10.445 -14.875 -1.497 1 87.44 175 ASN B N 1
ATOM 2986 C CA . ASN B 1 175 ? -11.258 -13.672 -1.553 1 87.44 175 ASN B CA 1
ATOM 2987 C C . ASN B 1 175 ? -10.469 -12.484 -2.107 1 87.44 175 ASN B C 1
ATOM 2989 O O . ASN B 1 175 ? -9.602 -11.945 -1.427 1 87.44 175 ASN B O 1
ATOM 2993 N N . TRP B 1 176 ? -10.852 -12.086 -3.293 1 90.75 176 TRP B N 1
ATOM 2994 C CA . TRP B 1 176 ? -10.109 -11.023 -3.969 1 90.75 176 TRP B CA 1
ATOM 2995 C C . TRP B 1 176 ? -10.844 -9.688 -3.852 1 90.75 176 TRP B C 1
ATOM 2997 O O . TRP B 1 176 ? -10.391 -8.672 -4.383 1 90.75 176 TRP B O 1
ATOM 3007 N N . ASN B 1 177 ? -11.93 -9.703 -3.074 1 85 177 ASN B N 1
ATOM 3008 C CA . ASN B 1 177 ? -12.711 -8.477 -2.92 1 85 177 ASN B CA 1
ATOM 3009 C C . ASN B 1 177 ? -11.961 -7.434 -2.098 1 85 177 ASN B C 1
ATOM 3011 O O . ASN B 1 177 ? -11.406 -7.75 -1.044 1 85 177 ASN B O 1
ATOM 3015 N N . GLY B 1 178 ? -11.984 -6.254 -2.631 1 83.69 178 GLY B N 1
ATOM 3016 C CA . GLY B 1 178 ? -11.414 -5.148 -1.871 1 83.69 178 GLY B CA 1
ATOM 3017 C C . GLY B 1 178 ? -9.898 -5.156 -1.839 1 83.69 178 GLY B C 1
ATOM 3018 O O . GLY B 1 178 ? -9.289 -4.57 -0.944 1 83.69 178 GLY B O 1
ATOM 3019 N N . ARG B 1 179 ? -9.305 -5.934 -2.717 1 89.38 179 ARG B N 1
ATOM 3020 C CA . ARG B 1 179 ? -7.852 -5.969 -2.791 1 89.38 179 ARG B CA 1
ATOM 3021 C C . ARG B 1 179 ? -7.32 -4.832 -3.656 1 89.38 179 ARG B C 1
ATOM 3023 O O . ARG B 1 179 ? -6.73 -5.07 -4.711 1 89.38 179 ARG B O 1
ATOM 3030 N N . TRP B 1 180 ? -7.348 -3.631 -3.086 1 87.5 180 TRP B N 1
ATOM 3031 C CA . TRP B 1 180 ? -7.059 -2.414 -3.836 1 87.5 180 TRP B CA 1
ATOM 3032 C C . TRP B 1 180 ? -5.562 -2.285 -4.105 1 87.5 180 TRP B C 1
ATOM 3034 O O . TRP B 1 180 ? -5.141 -1.482 -4.941 1 87.5 180 TRP B O 1
ATOM 3044 N N . GLU B 1 181 ? -4.82 -3.086 -3.373 1 91.25 181 GLU B N 1
ATOM 3045 C CA . GLU B 1 181 ? -3.371 -3.014 -3.531 1 91.25 181 GLU B CA 1
ATOM 3046 C C . GLU B 1 181 ? -2.918 -3.746 -4.789 1 91.25 181 GLU B C 1
ATOM 3048 O O . GLU B 1 181 ? -1.77 -3.607 -5.215 1 91.25 181 GLU B O 1
ATOM 3053 N N . ILE B 1 182 ? -3.793 -4.512 -5.352 1 94.06 182 ILE B N 1
ATOM 3054 C CA . ILE B 1 182 ? -3.461 -5.215 -6.586 1 94.06 182 ILE B CA 1
ATOM 3055 C C . ILE B 1 182 ? -3.92 -4.391 -7.785 1 94.06 182 ILE B C 1
ATOM 3057 O O . ILE B 1 182 ? -5.086 -3.992 -7.863 1 94.06 182 ILE B O 1
ATOM 3061 N N . PRO B 1 183 ? -3.051 -4.156 -8.719 1 93.44 183 PRO B N 1
ATOM 3062 C CA . PRO B 1 183 ? -3.43 -3.33 -9.867 1 93.44 183 PRO B CA 1
ATOM 3063 C C . PRO B 1 183 ? -4.492 -3.988 -10.742 1 93.44 183 PRO B C 1
ATOM 3065 O O . PRO B 1 183 ? -4.492 -5.211 -10.914 1 93.44 183 PRO B O 1
ATOM 3068 N N . ILE B 1 184 ? -5.328 -3.139 -11.273 1 93.31 184 ILE B N 1
ATOM 3069 C CA . ILE B 1 184 ? -6.348 -3.615 -12.195 1 93.31 184 ILE B CA 1
ATOM 3070 C C . ILE B 1 184 ? -5.82 -3.547 -13.625 1 93.31 184 ILE B C 1
ATOM 3072 O O . ILE B 1 184 ? -5.301 -2.514 -14.055 1 93.31 184 ILE B O 1
ATOM 3076 N N . ASP B 1 185 ? -5.93 -4.629 -14.297 1 93.69 185 ASP B N 1
ATOM 3077 C CA . ASP B 1 185 ? -5.508 -4.668 -15.695 1 93.69 185 ASP B CA 1
ATOM 3078 C C . ASP B 1 185 ? -6.656 -4.277 -16.625 1 93.69 185 ASP B C 1
ATOM 3080 O O . ASP B 1 185 ? -7.688 -4.953 -16.672 1 93.69 185 ASP B O 1
ATOM 3084 N N . ARG B 1 186 ? -6.391 -3.27 -17.359 1 90.69 186 ARG B N 1
ATOM 3085 C CA . ARG B 1 186 ? -7.449 -2.785 -18.234 1 90.69 186 ARG B CA 1
ATOM 3086 C C . ARG B 1 186 ? -7.137 -3.102 -19.688 1 90.69 186 ARG B C 1
ATOM 3088 O O . ARG B 1 186 ? -7.895 -2.727 -20.594 1 90.69 186 ARG B O 1
ATOM 3095 N N . HIS B 1 187 ? -6.102 -3.771 -19.969 1 90.31 187 HIS B N 1
ATOM 3096 C CA . HIS B 1 187 ? -5.668 -4.027 -21.344 1 90.31 187 HIS B CA 1
ATOM 3097 C C . HIS B 1 187 ? -5.98 -5.461 -21.75 1 90.31 187 HIS B C 1
ATOM 3099 O O . HIS B 1 187 ? -6.367 -5.707 -22.891 1 90.31 187 HIS B O 1
ATOM 3105 N N . ASN B 1 188 ? -5.793 -6.398 -20.891 1 93.12 188 ASN B N 1
ATOM 3106 C CA . ASN B 1 188 ? -6.051 -7.805 -21.188 1 93.12 188 ASN B CA 1
ATOM 3107 C C . ASN B 1 188 ? -7.516 -8.164 -20.953 1 93.12 188 ASN B C 1
ATOM 3109 O O . ASN B 1 188 ? -7.82 -9.102 -20.219 1 93.12 188 ASN B O 1
ATOM 3113 N N . VAL B 1 189 ? -8.461 -7.402 -21.562 1 93.38 189 VAL B N 1
ATOM 3114 C CA . VAL B 1 189 ? -9.891 -7.609 -21.359 1 93.38 189 VAL B CA 1
ATOM 3115 C C . VAL B 1 189 ? -10.555 -8 -22.688 1 93.38 189 VAL B C 1
ATOM 3117 O O . VAL B 1 189 ? -10.289 -7.391 -23.719 1 93.38 189 VAL B O 1
ATOM 3120 N N . ALA B 1 190 ? -11.352 -9.047 -22.5 1 87.38 190 ALA B N 1
A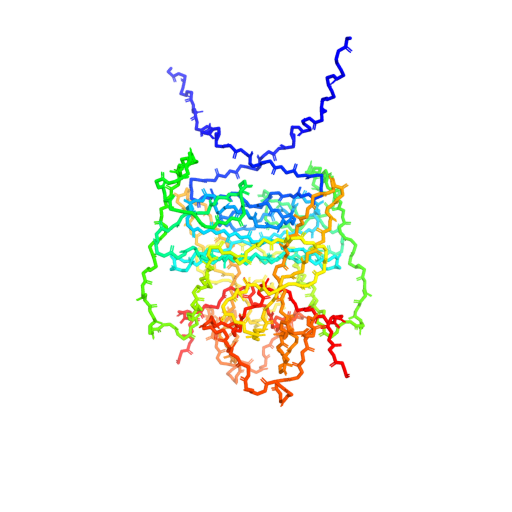TOM 3121 C CA . ALA B 1 190 ? -12.102 -9.469 -23.688 1 87.38 190 ALA B CA 1
ATOM 3122 C C . ALA B 1 190 ? -13.336 -8.602 -23.891 1 87.38 190 ALA B C 1
ATOM 3124 O O . ALA B 1 190 ? -14.164 -8.453 -22.984 1 87.38 190 ALA B O 1
ATOM 3125 N N . TRP B 1 191 ? -13.32 -7.527 -24.609 1 70.31 191 TRP B N 1
ATOM 3126 C CA . TRP B 1 191 ? -14.477 -6.672 -24.859 1 70.31 191 TRP B CA 1
ATOM 3127 C C . TRP B 1 191 ? -15.469 -7.352 -25.797 1 70.31 191 TRP B C 1
ATOM 3129 O O . TRP B 1 191 ? -15.086 -8.18 -26.625 1 70.31 191 TRP B O 1
#

Nearest PDB structures (foldseek):
  6bn0-assembly1_A  TM=6.490E-01  e=2.071E-01  Fulvia fulva
  2y8q-assembly1_B  TM=2.951E-01  e=5.055E+00  Homo sapiens
  2y8l-assembly1_B  TM=2.908E-01  e=7.916E+00  Homo sapiens
  4eag-assembly1_B  TM=3.561E-01  e=7.076E+00  Rattus norvegicus
  6bn0-assembly1_A  TM=6.485E-01  e=1.753E-01  Fulvia fulva

Radius of gyration: 22.09 Å; Cα contacts (8 Å, |Δi|>4): 788; chains: 2; bounding box: 68×56×55 Å

Organism: Bombyx mori (NCBI:txid7091)